Protein AF-A0A7S4LCV4-F1 (afdb_monomer_lite)

Structure (mmCIF, N/CA/C/O backbone):
data_AF-A0A7S4LCV4-F1
#
_entry.id   AF-A0A7S4LCV4-F1
#
loop_
_atom_site.group_PDB
_atom_site.id
_atom_site.type_symbol
_atom_site.label_atom_id
_atom_site.label_alt_id
_atom_site.label_comp_id
_atom_site.label_asym_id
_atom_site.label_entity_id
_atom_site.label_seq_id
_atom_site.pdbx_PDB_ins_code
_atom_site.Cartn_x
_atom_site.Cartn_y
_atom_site.Cartn_z
_atom_site.occupancy
_atom_site.B_iso_or_equiv
_atom_site.auth_seq_id
_atom_site.auth_comp_id
_atom_site.auth_asym_id
_atom_site.auth_atom_id
_atom_site.pdbx_PDB_model_num
ATOM 1 N N . ALA A 1 1 ? 49.613 -35.728 -24.868 1.00 51.47 1 ALA A N 1
ATOM 2 C CA . ALA A 1 1 ? 48.947 -36.344 -23.701 1.00 51.47 1 ALA A CA 1
ATOM 3 C C . ALA A 1 1 ? 47.773 -35.443 -23.310 1.00 51.47 1 ALA A C 1
ATOM 5 O O . ALA A 1 1 ? 47.980 -34.467 -22.617 1.00 51.47 1 ALA A O 1
ATOM 6 N N . ALA A 1 2 ? 46.604 -35.492 -23.952 1.00 49.22 2 ALA A N 1
ATOM 7 C CA . ALA A 1 2 ? 45.651 -36.599 -24.090 1.00 49.22 2 ALA A CA 1
ATOM 8 C C . ALA A 1 2 ? 45.127 -37.090 -22.729 1.00 49.22 2 ALA A C 1
ATOM 10 O O . ALA A 1 2 ? 45.559 -38.126 -22.241 1.00 49.22 2 ALA A O 1
ATOM 11 N N . HIS A 1 3 ? 44.189 -36.339 -22.140 1.00 47.28 3 HIS A N 1
ATOM 12 C CA . HIS A 1 3 ? 43.347 -36.811 -21.043 1.00 47.28 3 HIS A CA 1
ATOM 13 C C . HIS A 1 3 ? 41.863 -36.565 -21.360 1.00 47.28 3 HIS A C 1
ATOM 15 O O . HIS A 1 3 ? 41.308 -35.498 -21.138 1.00 47.28 3 HIS A O 1
ATOM 21 N N . THR A 1 4 ? 41.275 -37.614 -21.940 1.00 52.94 4 THR A N 1
ATOM 22 C CA . THR A 1 4 ? 39.998 -38.242 -21.560 1.00 52.94 4 THR A CA 1
ATOM 23 C C . THR A 1 4 ? 38.773 -37.368 -21.288 1.00 52.94 4 THR A C 1
ATOM 25 O O . THR A 1 4 ? 38.538 -36.904 -20.176 1.00 52.94 4 THR A O 1
ATOM 28 N N . ALA A 1 5 ? 37.899 -37.365 -22.295 1.00 47.78 5 ALA A N 1
ATOM 29 C CA . ALA A 1 5 ? 36.454 -37.281 -22.162 1.00 47.78 5 ALA A CA 1
ATOM 30 C C . ALA A 1 5 ? 35.866 -38.491 -21.394 1.00 47.78 5 ALA A C 1
ATOM 32 O O . ALA A 1 5 ? 36.198 -39.644 -21.673 1.00 47.78 5 ALA A O 1
ATOM 33 N N . ARG A 1 6 ? 34.950 -38.208 -20.463 1.00 48.97 6 ARG A N 1
ATOM 34 C CA . ARG A 1 6 ? 33.901 -39.070 -19.873 1.00 48.97 6 ARG A CA 1
ATOM 35 C C . ARG A 1 6 ? 32.811 -38.097 -19.409 1.00 48.97 6 ARG A C 1
ATOM 37 O O . ARG A 1 6 ? 33.147 -37.074 -18.837 1.00 48.97 6 ARG A O 1
ATOM 44 N N . GLY A 1 7 ? 31.517 -38.290 -19.586 1.00 39.09 7 GLY A N 1
ATOM 45 C CA . GLY A 1 7 ? 30.733 -39.423 -20.043 1.00 39.09 7 GLY A CA 1
ATOM 46 C C . GLY A 1 7 ? 29.308 -39.184 -19.531 1.00 39.09 7 GLY A C 1
ATOM 47 O O . GLY A 1 7 ? 29.125 -38.892 -18.357 1.00 39.09 7 GLY A O 1
ATOM 48 N N . HIS A 1 8 ? 28.344 -39.235 -20.448 1.00 44.59 8 HIS A N 1
ATOM 49 C CA . HIS A 1 8 ? 26.912 -39.498 -20.273 1.00 44.59 8 HIS A CA 1
ATOM 50 C C . HIS A 1 8 ? 26.294 -39.394 -18.864 1.00 44.59 8 HIS A C 1
ATOM 52 O O . HIS A 1 8 ? 26.349 -40.331 -18.073 1.00 44.59 8 HIS A O 1
ATOM 58 N N . GLY A 1 9 ? 25.539 -38.314 -18.642 1.00 41.25 9 GLY A N 1
ATOM 59 C CA . GLY A 1 9 ? 24.424 -38.273 -17.695 1.00 41.25 9 GLY A CA 1
ATOM 60 C C . GLY A 1 9 ? 23.110 -38.206 -18.467 1.00 41.25 9 GLY A C 1
ATOM 61 O O . GLY A 1 9 ? 22.650 -37.123 -18.819 1.00 41.25 9 GLY A O 1
ATOM 62 N N . ALA A 1 10 ? 22.542 -39.369 -18.786 1.00 43.59 10 ALA A N 1
ATOM 63 C CA . ALA A 1 10 ? 21.226 -39.500 -19.393 1.00 43.59 10 ALA A CA 1
ATOM 64 C C . ALA A 1 10 ? 20.158 -38.969 -18.423 1.00 43.59 10 ALA A C 1
ATOM 66 O O . ALA A 1 10 ? 19.819 -39.624 -17.439 1.00 43.59 10 ALA A O 1
ATOM 67 N N . TRP A 1 11 ? 19.631 -37.774 -18.692 1.00 46.50 11 TRP A N 1
ATOM 68 C CA . TRP A 1 11 ? 18.441 -37.277 -18.010 1.00 46.50 11 TRP A CA 1
ATOM 69 C C . TRP A 1 11 ? 17.239 -38.066 -18.513 1.00 46.50 11 TRP A C 1
ATOM 71 O O . TRP A 1 11 ? 16.787 -37.913 -19.648 1.00 46.50 11 TRP A O 1
ATOM 81 N N . GLY A 1 12 ? 16.783 -38.977 -17.656 1.00 45.34 12 GLY A N 1
ATOM 82 C CA . GLY A 1 12 ? 15.648 -39.845 -17.890 1.00 45.34 12 GLY A CA 1
ATOM 83 C C . GLY A 1 12 ? 14.413 -39.045 -18.281 1.00 45.34 12 GLY A C 1
ATOM 84 O O . GLY A 1 12 ? 13.836 -38.317 -17.475 1.00 45.34 12 GLY A O 1
ATOM 85 N N . ALA A 1 13 ? 13.979 -39.256 -19.521 1.00 49.28 13 ALA A N 1
ATOM 86 C CA . ALA A 1 13 ? 12.631 -38.987 -19.986 1.00 49.28 13 ALA A CA 1
ATOM 87 C C . ALA A 1 13 ? 11.657 -39.947 -19.275 1.00 49.28 13 ALA A C 1
ATOM 89 O O . ALA A 1 13 ? 11.164 -40.925 -19.841 1.00 49.28 13 ALA A O 1
ATOM 90 N N . GLY A 1 14 ? 11.418 -39.683 -17.991 1.00 42.44 14 GLY A N 1
ATOM 91 C CA . GLY A 1 14 ? 10.413 -40.338 -17.169 1.00 42.44 14 GLY A CA 1
ATOM 92 C C . GLY A 1 14 ? 9.041 -39.760 -17.478 1.00 42.44 14 GLY A C 1
ATOM 93 O O . GLY A 1 14 ? 8.594 -38.808 -16.844 1.00 42.44 14 GLY A O 1
ATOM 94 N N . ARG A 1 15 ? 8.378 -40.354 -18.473 1.00 53.62 15 ARG A N 1
ATOM 95 C CA . ARG A 1 15 ? 6.938 -40.246 -18.719 1.00 53.62 15 ARG A CA 1
ATOM 96 C C . ARG A 1 15 ? 6.164 -40.560 -17.434 1.00 53.62 15 ARG A C 1
ATOM 98 O O . ARG A 1 15 ? 5.890 -41.718 -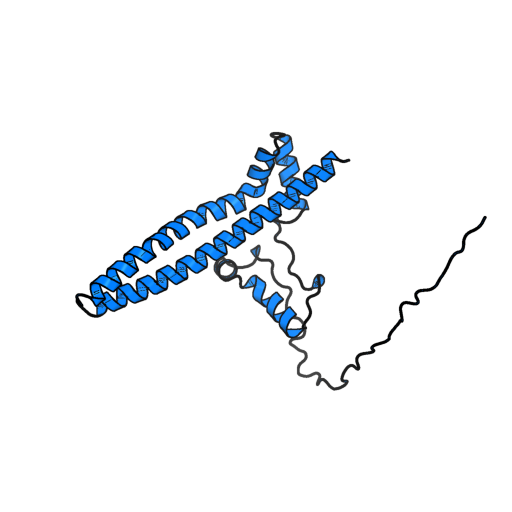17.145 1.00 53.62 15 ARG A O 1
ATOM 105 N N . ALA A 1 16 ? 5.747 -39.528 -16.711 1.00 47.00 16 ALA A N 1
ATOM 106 C CA . ALA A 1 16 ? 4.596 -39.603 -15.823 1.00 47.00 16 ALA A CA 1
ATOM 107 C C . ALA A 1 16 ? 3.391 -39.041 -16.584 1.00 47.00 16 ALA A C 1
ATOM 109 O O . ALA A 1 16 ? 2.985 -37.893 -16.402 1.00 47.00 16 ALA A O 1
ATOM 110 N N . ALA A 1 17 ? 2.848 -39.860 -17.486 1.00 45.00 17 ALA A N 1
ATOM 111 C CA . ALA A 1 17 ? 1.506 -39.667 -18.005 1.00 45.00 17 ALA A CA 1
ATOM 112 C C . ALA A 1 17 ? 0.543 -39.782 -16.816 1.00 45.00 17 ALA A C 1
ATOM 114 O O . ALA A 1 17 ? 0.170 -40.879 -16.403 1.00 45.00 17 ALA A O 1
ATOM 115 N N . ARG A 1 18 ? 0.190 -38.644 -16.208 1.00 46.75 18 ARG A N 1
ATOM 116 C CA . ARG A 1 18 ? -0.953 -38.582 -15.301 1.00 46.75 18 ARG A CA 1
ATOM 117 C C . ARG A 1 18 ? -2.183 -38.909 -16.127 1.00 46.75 18 ARG A C 1
ATOM 119 O O . ARG A 1 18 ? -2.579 -38.130 -16.989 1.00 46.75 18 ARG A O 1
ATOM 126 N N . ALA A 1 19 ? -2.746 -40.075 -15.843 1.00 44.47 19 ALA A N 1
ATOM 127 C CA . ALA A 1 19 ? -4.076 -40.463 -16.255 1.00 44.47 19 ALA A CA 1
ATOM 128 C C . ALA A 1 19 ? -5.048 -39.302 -15.990 1.00 44.47 19 ALA A C 1
ATOM 130 O O . ALA A 1 19 ? -5.273 -38.909 -14.844 1.00 44.47 19 ALA A O 1
ATOM 131 N N . GLN A 1 20 ? -5.588 -38.734 -17.066 1.00 47.91 20 GLN A N 1
ATOM 132 C CA . GLN A 1 20 ? -6.807 -37.942 -17.009 1.00 47.91 20 GLN A CA 1
ATOM 133 C C . GLN A 1 20 ? -7.938 -38.888 -16.590 1.00 47.91 20 GLN A C 1
ATOM 135 O O . GLN A 1 20 ? -8.157 -39.887 -17.280 1.00 47.91 20 GLN A O 1
ATOM 140 N N . PRO A 1 21 ? -8.670 -38.620 -15.495 1.00 46.53 21 PRO A N 1
ATOM 141 C CA . PRO A 1 21 ? -9.922 -39.313 -15.253 1.00 46.53 21 PRO A CA 1
ATOM 142 C C . PRO A 1 21 ? -10.916 -38.893 -16.343 1.00 46.53 21 PRO A C 1
ATOM 144 O O . PRO A 1 21 ? -11.481 -37.799 -16.321 1.00 46.53 21 PRO A O 1
ATOM 147 N N . ALA A 1 22 ? -11.092 -39.769 -17.329 1.00 48.91 22 ALA A N 1
ATOM 148 C CA . ALA A 1 22 ? -12.182 -39.714 -18.286 1.00 48.91 22 ALA A CA 1
ATOM 149 C C . ALA A 1 22 ? -13.490 -40.000 -17.532 1.00 48.91 22 ALA A C 1
ATOM 151 O O . ALA A 1 22 ? -13.807 -41.148 -17.237 1.00 48.91 22 ALA A O 1
ATOM 152 N N . GLY A 1 23 ? -14.212 -38.946 -17.148 1.00 50.50 23 GLY A N 1
ATOM 153 C CA . GLY A 1 23 ? -15.487 -39.096 -16.440 1.00 50.50 23 GLY A CA 1
ATOM 154 C C . GLY A 1 23 ? -16.051 -37.826 -15.805 1.00 50.50 23 GLY A C 1
ATOM 155 O O . GLY A 1 23 ? -16.753 -37.915 -14.805 1.00 50.50 23 GLY A O 1
ATOM 156 N N . GLY A 1 24 ? -15.728 -36.640 -16.332 1.00 46.62 24 GLY A N 1
ATOM 157 C CA . GLY A 1 24 ? -16.308 -35.378 -15.869 1.00 46.62 24 GLY A CA 1
ATOM 158 C C . GLY A 1 24 ? -17.533 -35.005 -16.698 1.00 46.62 24 GLY A C 1
ATOM 159 O O . GLY A 1 24 ? -17.394 -34.631 -17.859 1.00 46.62 24 GLY A O 1
ATOM 160 N N . SER A 1 25 ? -18.722 -35.114 -16.108 1.00 48.38 25 SER A N 1
ATOM 161 C CA . SER A 1 25 ? -20.006 -34.732 -16.701 1.00 48.38 25 SER A CA 1
ATOM 162 C C . SER A 1 25 ? -19.954 -33.339 -17.362 1.00 48.38 25 SER A C 1
ATOM 164 O O . SER A 1 25 ? -19.595 -32.369 -16.690 1.00 48.38 25 SER A O 1
ATOM 166 N N . PRO A 1 26 ? -20.381 -33.179 -18.632 1.00 49.53 26 PRO A N 1
ATOM 167 C CA . PRO A 1 26 ? -20.310 -31.904 -19.363 1.00 49.53 26 PRO A CA 1
ATOM 168 C C . PRO A 1 26 ? -21.255 -30.810 -18.829 1.00 49.53 26 PRO A C 1
ATOM 170 O O . PRO A 1 26 ? -21.247 -29.687 -19.325 1.00 49.53 26 PRO A O 1
ATOM 173 N N . LEU A 1 27 ? -22.048 -31.107 -17.795 1.00 48.81 27 LEU A N 1
ATOM 174 C CA . LEU A 1 27 ? -23.033 -30.195 -17.208 1.00 48.81 27 LEU A CA 1
ATOM 175 C C . LEU A 1 27 ? -22.488 -29.335 -16.049 1.00 48.81 27 LEU A C 1
ATOM 177 O O . LEU A 1 27 ? -23.210 -28.484 -15.541 1.00 48.81 27 LEU A O 1
ATOM 181 N N . LEU A 1 28 ? -21.212 -29.491 -15.666 1.00 49.84 28 LEU A N 1
ATOM 182 C CA . LEU A 1 28 ? -20.511 -28.592 -14.725 1.00 49.84 28 LEU A CA 1
ATOM 183 C C . LEU A 1 28 ? -19.452 -27.700 -15.407 1.00 49.84 28 LEU A C 1
ATOM 185 O O . LEU A 1 28 ? -18.654 -27.045 -14.733 1.00 49.84 28 LEU A O 1
ATOM 189 N N . SER A 1 29 ? -19.472 -27.617 -16.741 1.00 49.97 29 SER A N 1
ATOM 190 C CA . SER A 1 29 ? -18.531 -26.820 -17.541 1.00 49.97 29 SER A CA 1
ATOM 191 C C . SER A 1 29 ? -18.851 -25.325 -17.781 1.00 49.97 29 SER A C 1
ATOM 193 O O . SER A 1 29 ? -18.075 -24.714 -18.513 1.00 49.97 29 SER A O 1
ATOM 195 N N . PRO A 1 30 ? -19.872 -24.644 -17.203 1.00 45.28 30 PRO A N 1
ATOM 196 C CA . PRO A 1 30 ? -20.031 -23.207 -17.456 1.00 45.28 30 PRO A CA 1
ATOM 197 C C . PRO A 1 30 ? -19.157 -22.307 -16.557 1.00 45.28 30 PRO A C 1
ATOM 199 O O . PRO A 1 30 ? -19.182 -21.093 -16.713 1.00 45.28 30 PRO A O 1
ATOM 202 N N . LEU A 1 31 ? -18.341 -22.859 -15.648 1.00 46.38 31 LEU A N 1
ATOM 203 C CA . LEU A 1 31 ? -17.402 -22.087 -14.805 1.00 46.38 31 LEU A CA 1
ATOM 204 C C . LEU A 1 31 ? -15.947 -22.096 -15.325 1.00 46.38 31 LEU A C 1
ATOM 206 O O . LEU A 1 31 ? -15.028 -21.717 -14.598 1.00 46.38 31 LEU A O 1
ATOM 210 N N . ALA A 1 32 ? -15.721 -22.566 -16.557 1.00 47.69 32 ALA A N 1
ATOM 211 C CA . ALA A 1 32 ? -14.388 -22.843 -17.106 1.00 47.69 32 ALA A CA 1
ATOM 212 C C . ALA A 1 32 ? -13.629 -21.617 -17.654 1.00 47.69 32 ALA A C 1
ATOM 214 O O . ALA A 1 32 ? -12.446 -21.729 -17.956 1.00 47.69 32 ALA A O 1
ATOM 215 N N . ALA A 1 33 ? -14.251 -20.441 -17.727 1.00 53.81 33 ALA A N 1
ATOM 216 C CA . ALA A 1 33 ? -13.550 -19.199 -18.033 1.00 53.81 33 ALA A CA 1
ATOM 217 C C . ALA A 1 33 ? -13.674 -18.271 -16.829 1.00 53.81 33 ALA A C 1
ATOM 219 O O . ALA A 1 33 ? -14.608 -17.479 -16.736 1.00 53.81 33 ALA A O 1
ATOM 220 N N . VAL A 1 34 ? -12.749 -18.379 -15.869 1.00 58.22 34 VAL A N 1
ATOM 221 C CA . VAL A 1 34 ? -12.625 -17.309 -14.876 1.00 58.22 34 VAL A CA 1
ATOM 222 C C . VAL A 1 34 ? -12.259 -16.049 -15.676 1.00 58.22 34 VAL A C 1
ATOM 224 O O . VAL A 1 34 ? -11.245 -16.073 -16.381 1.00 58.22 34 VAL A O 1
ATOM 227 N N . PRO A 1 35 ? -13.076 -14.981 -15.640 1.00 64.50 35 PRO A N 1
ATOM 228 C CA . PRO A 1 35 ? -12.858 -13.792 -16.459 1.00 64.50 35 PRO A CA 1
ATOM 229 C C . PRO A 1 35 ? -11.482 -13.203 -16.162 1.00 64.50 35 PRO A C 1
ATOM 231 O O . PRO A 1 35 ? -11.033 -13.268 -15.015 1.00 64.50 35 PRO A O 1
ATOM 234 N N . ALA A 1 36 ? -10.800 -12.693 -17.194 1.00 69.62 36 ALA A N 1
ATOM 235 C CA . ALA A 1 36 ? -9.485 -12.066 -17.072 1.00 69.62 36 ALA A CA 1
ATOM 236 C C . ALA A 1 36 ? -9.463 -11.114 -15.867 1.00 69.62 36 ALA A C 1
ATOM 238 O O . ALA A 1 36 ? -10.402 -10.344 -15.669 1.00 69.62 36 ALA A O 1
ATOM 239 N N . VAL A 1 37 ? -8.431 -11.229 -15.026 1.00 73.00 37 VAL A N 1
ATOM 240 C CA . VAL A 1 37 ? -8.345 -10.438 -13.796 1.00 73.00 37 VAL A CA 1
ATOM 241 C C . VAL A 1 37 ? -8.177 -8.973 -14.205 1.00 73.00 37 VAL A C 1
ATOM 243 O O . VAL A 1 37 ? -7.195 -8.668 -14.888 1.00 73.00 37 VAL A O 1
ATOM 246 N N . PRO A 1 38 ? -9.121 -8.081 -13.852 1.00 76.81 38 PRO A N 1
ATOM 247 C CA . PRO A 1 38 ? -8.999 -6.678 -14.206 1.00 76.81 38 PRO A CA 1
ATOM 248 C C . PRO A 1 38 ? -7.783 -6.085 -13.486 1.00 76.81 38 PRO A C 1
ATOM 250 O O . PRO A 1 38 ? -7.487 -6.478 -12.349 1.00 76.81 38 PRO A O 1
ATOM 253 N N . PRO A 1 39 ? -7.054 -5.162 -14.126 1.00 79.12 39 PRO A N 1
ATOM 254 C CA . PRO A 1 39 ? -5.941 -4.498 -13.479 1.00 79.12 39 PRO A CA 1
ATOM 255 C C . PRO A 1 39 ? -6.445 -3.680 -12.273 1.00 79.12 39 PRO A C 1
ATOM 257 O O . PRO A 1 39 ? -7.600 -3.247 -12.250 1.00 79.12 39 PRO A O 1
ATOM 260 N N . PRO A 1 40 ? -5.590 -3.425 -11.266 1.00 80.94 40 PRO A N 1
ATOM 261 C CA . PRO A 1 40 ? -5.981 -2.690 -10.059 1.00 80.94 40 PRO A CA 1
ATOM 262 C C . PRO A 1 40 ? -6.567 -1.298 -10.337 1.00 80.94 40 PRO A C 1
ATOM 264 O O . PRO A 1 40 ? -7.372 -0.802 -9.557 1.00 80.94 40 PRO A O 1
ATOM 267 N N . GLU A 1 41 ? -6.167 -0.679 -11.450 1.00 81.81 41 GLU A N 1
ATOM 268 C CA . GLU A 1 41 ? -6.622 0.642 -11.903 1.00 81.81 41 GLU A CA 1
ATOM 269 C C . GLU A 1 41 ? -8.081 0.670 -12.388 1.00 81.81 41 GLU A C 1
ATOM 271 O O . GLU A 1 41 ? -8.708 1.725 -12.335 1.00 81.81 41 GLU A O 1
ATOM 276 N N . ASP A 1 42 ? -8.633 -0.479 -12.789 1.00 85.19 42 ASP A N 1
ATOM 277 C CA . ASP A 1 42 ? -10.032 -0.605 -13.219 1.00 85.19 42 ASP A CA 1
ATOM 278 C C . ASP A 1 42 ? -10.972 -0.913 -12.039 1.00 85.19 42 ASP A C 1
ATOM 280 O O . ASP A 1 42 ? -12.196 -0.951 -12.191 1.00 85.19 42 ASP A O 1
ATOM 284 N N . MET A 1 43 ? -10.420 -1.138 -10.843 1.00 81.88 43 MET A N 1
ATOM 285 C CA . MET A 1 43 ? -11.209 -1.334 -9.632 1.00 81.88 43 MET A CA 1
ATOM 286 C C . MET A 1 43 ? -11.556 0.001 -8.974 1.00 81.88 43 MET A C 1
ATOM 288 O O . MET A 1 43 ? -10.745 0.922 -8.899 1.00 81.88 43 MET A O 1
ATOM 292 N N . GLY A 1 44 ? -12.771 0.093 -8.427 1.00 87.69 44 GLY A N 1
ATOM 293 C CA . GLY A 1 44 ? -13.166 1.234 -7.604 1.00 87.69 44 GLY A CA 1
ATOM 294 C C . GLY A 1 44 ? -12.288 1.381 -6.348 1.00 87.69 44 GLY A C 1
ATOM 295 O O . GLY A 1 44 ? -11.614 0.430 -5.940 1.00 87.69 44 GLY A O 1
ATOM 296 N N . PRO A 1 45 ? -12.340 2.537 -5.663 1.00 86.00 45 PRO A N 1
ATOM 297 C CA . PRO A 1 45 ? -11.478 2.833 -4.513 1.00 86.00 45 PRO A CA 1
ATOM 298 C C . PRO A 1 45 ? -11.613 1.804 -3.382 1.00 86.00 45 PRO A C 1
ATOM 300 O O . PRO A 1 45 ? -10.624 1.438 -2.756 1.00 86.00 45 PRO A O 1
ATOM 303 N N . ILE A 1 46 ? -12.820 1.271 -3.170 1.00 87.56 46 ILE A N 1
ATOM 304 C CA . ILE A 1 46 ? -13.086 0.209 -2.187 1.00 87.56 46 ILE A CA 1
ATOM 305 C C . ILE A 1 46 ? -12.373 -1.091 -2.577 1.00 87.56 46 ILE A C 1
ATOM 307 O O . ILE A 1 46 ? -11.816 -1.777 -1.725 1.00 87.56 46 ILE A O 1
ATOM 311 N N . GLY A 1 47 ? -12.366 -1.425 -3.869 1.00 87.62 47 GLY A N 1
ATOM 312 C CA . GLY A 1 47 ? -11.723 -2.637 -4.361 1.00 87.62 47 GLY A CA 1
ATOM 313 C C . GLY A 1 47 ? -10.204 -2.593 -4.209 1.00 87.62 47 GLY A C 1
ATOM 314 O O . GLY A 1 47 ? -9.602 -3.610 -3.860 1.00 87.62 47 GLY A O 1
ATOM 315 N N . HIS A 1 48 ? -9.615 -1.408 -4.399 1.00 85.50 48 HIS A N 1
ATOM 316 C CA . HIS A 1 48 ? -8.199 -1.142 -4.145 1.00 85.50 48 HIS A CA 1
ATOM 317 C C . HIS A 1 48 ? -7.877 -1.181 -2.645 1.00 85.50 48 HIS A C 1
ATOM 319 O O . HIS A 1 48 ? -6.898 -1.802 -2.246 1.00 85.50 48 HIS A O 1
ATOM 325 N N . PHE A 1 49 ? -8.732 -0.580 -1.811 1.00 86.56 49 PHE A N 1
ATOM 326 C CA . PHE A 1 49 ? -8.581 -0.549 -0.353 1.00 86.56 49 PHE A CA 1
ATOM 327 C C . PHE A 1 49 ? -8.626 -1.949 0.277 1.00 86.56 49 PHE A C 1
ATOM 329 O O . PHE A 1 49 ? -7.843 -2.262 1.165 1.00 86.56 49 PHE A O 1
ATOM 336 N N . LEU A 1 50 ? -9.527 -2.810 -0.201 1.00 88.62 50 LEU A N 1
ATOM 337 C CA . LEU A 1 50 ? -9.696 -4.179 0.296 1.00 88.62 50 LEU A CA 1
ATOM 338 C C . LEU A 1 50 ? -8.840 -5.213 -0.450 1.00 88.62 50 LEU A C 1
ATOM 340 O O . LEU A 1 50 ? -9.006 -6.410 -0.226 1.00 88.62 50 LEU A O 1
ATOM 344 N N . PHE A 1 51 ? -7.970 -4.783 -1.371 1.00 89.12 51 PHE A N 1
ATOM 345 C CA . PHE A 1 51 ? -7.145 -5.670 -2.201 1.00 89.12 51 PHE A CA 1
ATOM 346 C C . PHE A 1 51 ? -7.941 -6.765 -2.936 1.00 89.12 51 PHE A C 1
ATOM 348 O O . PHE A 1 51 ? -7.435 -7.847 -3.239 1.00 89.12 51 PHE A O 1
ATOM 355 N N . THR A 1 52 ? -9.203 -6.484 -3.270 1.00 89.75 52 THR A N 1
ATOM 356 C CA . THR A 1 52 ? -10.102 -7.460 -3.915 1.00 89.75 52 THR A CA 1
ATOM 357 C C . THR A 1 52 ? -9.607 -7.896 -5.293 1.00 89.75 52 THR A C 1
ATOM 359 O O . THR A 1 52 ? -9.919 -9.000 -5.733 1.00 89.75 52 THR A O 1
ATOM 362 N N . PHE A 1 53 ? -8.759 -7.092 -5.941 1.00 87.50 53 PHE A N 1
ATOM 363 C CA . PHE A 1 53 ? -8.111 -7.442 -7.206 1.00 87.50 53 PHE A CA 1
ATOM 364 C C . PHE A 1 53 ? -7.170 -8.649 -7.106 1.00 87.50 53 PHE A C 1
ATOM 366 O O . PHE A 1 53 ? -6.973 -9.349 -8.097 1.00 87.50 53 PHE A O 1
ATOM 373 N N . ALA A 1 54 ? -6.604 -8.935 -5.930 1.00 89.81 54 ALA A N 1
ATOM 374 C CA . ALA A 1 54 ? -5.719 -10.084 -5.739 1.00 89.81 54 ALA A CA 1
ATOM 375 C C . ALA A 1 54 ? -6.498 -11.403 -5.585 1.00 89.81 54 ALA A C 1
ATOM 377 O O . ALA A 1 54 ? -5.985 -12.482 -5.894 1.00 89.81 54 ALA A O 1
ATOM 378 N N . PHE A 1 55 ? -7.751 -11.322 -5.130 1.00 91.44 55 PHE A N 1
ATOM 379 C CA . PHE A 1 55 ? -8.565 -12.478 -4.756 1.00 91.44 55 PHE A CA 1
ATOM 380 C C . PHE A 1 55 ? -8.802 -13.475 -5.903 1.00 91.44 55 PHE A C 1
ATOM 382 O O . PHE A 1 55 ? -8.615 -14.673 -5.680 1.00 91.44 55 PHE A O 1
ATOM 389 N N . PRO A 1 56 ? -9.152 -13.046 -7.134 1.00 89.50 56 PRO A N 1
ATOM 390 C CA . PRO A 1 56 ? -9.322 -13.960 -8.262 1.00 89.50 56 PRO A CA 1
ATOM 391 C C . PRO A 1 56 ? -8.063 -14.782 -8.559 1.00 89.50 56 PRO A C 1
ATOM 393 O O . PRO A 1 56 ? -8.157 -15.987 -8.791 1.00 89.50 56 PRO A O 1
ATOM 396 N N . THR A 1 57 ? -6.885 -14.157 -8.507 1.00 90.69 57 THR A N 1
ATOM 397 C CA . THR A 1 57 ? -5.594 -14.818 -8.749 1.00 90.69 57 THR A CA 1
ATOM 398 C C . THR A 1 57 ? -5.281 -15.833 -7.651 1.00 90.69 57 THR A C 1
ATOM 400 O O . THR A 1 57 ? -4.909 -16.969 -7.947 1.00 90.69 57 THR A O 1
ATOM 403 N N . LEU A 1 58 ? -5.503 -15.463 -6.385 1.00 91.56 58 LEU A N 1
ATOM 404 C CA . LEU A 1 58 ? -5.323 -16.361 -5.240 1.00 91.56 58 LEU A CA 1
ATOM 405 C C . LEU A 1 58 ? -6.270 -17.562 -5.308 1.00 91.56 58 LEU A C 1
ATOM 407 O O . LEU A 1 58 ? -5.844 -18.701 -5.123 1.00 91.56 58 LEU A O 1
ATOM 411 N N . TYR A 1 59 ? -7.542 -17.322 -5.627 1.00 90.88 59 TYR A N 1
ATOM 412 C CA . TYR A 1 59 ? -8.544 -18.375 -5.753 1.00 90.88 59 TYR A CA 1
ATOM 413 C C . TYR A 1 59 ? -8.207 -19.353 -6.886 1.00 90.88 59 TYR A C 1
ATOM 415 O O . TYR A 1 59 ? -8.297 -20.570 -6.704 1.00 90.88 59 TYR A O 1
ATOM 423 N N . ARG A 1 60 ? -7.756 -18.841 -8.040 1.00 87.88 60 ARG A N 1
ATOM 424 C CA . ARG A 1 60 ? -7.266 -19.674 -9.149 1.00 87.88 60 ARG A CA 1
ATOM 425 C C . ARG A 1 60 ? -6.065 -20.515 -8.734 1.00 87.88 60 ARG A C 1
ATOM 427 O O . ARG A 1 60 ? -6.098 -21.723 -8.940 1.00 87.88 60 ARG A O 1
ATOM 434 N N . GLY A 1 61 ? -5.054 -19.907 -8.110 1.00 92.44 61 GLY A N 1
ATOM 435 C CA . GLY A 1 61 ? -3.860 -20.617 -7.646 1.00 92.44 61 GLY A CA 1
ATOM 436 C C . GLY A 1 61 ? -4.179 -21.701 -6.612 1.00 92.44 61 GLY A C 1
ATOM 437 O O . GLY A 1 61 ? -3.664 -22.815 -6.696 1.00 92.44 61 GLY A O 1
ATOM 438 N N . TRP A 1 62 ? -5.096 -21.419 -5.680 1.00 94.19 62 TRP A N 1
ATOM 439 C CA . TRP A 1 62 ? -5.580 -22.402 -4.710 1.00 94.19 62 TRP A CA 1
ATOM 440 C C . TRP A 1 62 ? -6.288 -23.580 -5.391 1.00 94.19 62 TRP A C 1
ATOM 442 O O . TRP A 1 62 ? -5.980 -24.737 -5.096 1.00 94.19 62 TRP A O 1
ATOM 452 N N . ARG A 1 63 ? -7.190 -23.298 -6.342 1.00 92.88 63 ARG A N 1
ATOM 453 C CA . ARG A 1 63 ? -7.962 -24.321 -7.063 1.00 92.88 63 ARG A CA 1
ATOM 454 C C . ARG A 1 63 ? -7.092 -25.170 -7.991 1.00 92.88 63 ARG A C 1
ATOM 456 O O . ARG A 1 63 ? -7.251 -26.386 -8.026 1.00 92.88 63 ARG A O 1
ATOM 463 N N . ALA A 1 64 ? -6.185 -24.543 -8.734 1.00 91.56 64 ALA A N 1
ATOM 464 C CA . ALA A 1 64 ? -5.296 -25.214 -9.678 1.00 91.56 64 ALA A CA 1
ATOM 465 C C . ALA A 1 64 ? -4.081 -25.874 -8.998 1.00 91.56 64 ALA A C 1
ATOM 467 O O . ALA A 1 64 ? -3.378 -26.651 -9.641 1.00 91.56 64 ALA A O 1
ATOM 468 N N . ARG A 1 65 ? -3.827 -25.582 -7.708 1.00 93.75 65 ARG A N 1
ATOM 469 C CA . ARG A 1 65 ? -2.630 -25.997 -6.940 1.00 93.75 65 ARG A CA 1
ATOM 470 C C . ARG A 1 65 ? -1.298 -25.573 -7.579 1.00 93.75 65 ARG A C 1
ATOM 472 O O . ARG A 1 65 ? -0.242 -26.056 -7.182 1.00 93.75 65 ARG A O 1
ATOM 479 N N . ALA A 1 66 ? -1.357 -24.676 -8.552 1.00 92.31 66 ALA A N 1
ATOM 480 C CA . ALA A 1 66 ? -0.241 -24.110 -9.283 1.00 92.31 66 ALA A CA 1
ATOM 481 C C . ALA A 1 66 ? -0.682 -22.751 -9.834 1.00 92.31 66 ALA A C 1
ATOM 483 O O . ALA A 1 66 ? -1.869 -22.528 -10.072 1.00 92.31 66 ALA A O 1
ATOM 484 N N . LEU A 1 67 ? 0.276 -21.851 -10.026 1.00 90.38 67 LEU A N 1
ATOM 485 C CA . LEU A 1 67 ? 0.053 -20.563 -10.667 1.00 90.38 67 LEU A CA 1
ATOM 486 C C . LEU A 1 67 ? 1.099 -20.413 -11.767 1.00 90.38 67 LEU A C 1
ATOM 488 O O . LEU A 1 67 ? 2.297 -20.515 -11.492 1.00 90.38 67 LEU A O 1
ATOM 492 N N . HIS A 1 68 ? 0.660 -20.215 -13.005 1.00 91.12 68 HIS A N 1
ATOM 493 C CA . HIS A 1 68 ? 1.558 -19.971 -14.126 1.00 91.12 68 HIS A CA 1
ATOM 494 C C . HIS A 1 68 ? 1.670 -18.469 -14.396 1.00 91.12 68 HIS A C 1
ATOM 496 O O . HIS A 1 68 ? 0.794 -17.688 -14.035 1.00 91.12 68 HIS A O 1
ATOM 502 N N . HIS A 1 69 ? 2.743 -18.038 -15.066 1.00 89.62 69 HIS A N 1
ATOM 503 C CA . HIS A 1 69 ? 2.929 -16.619 -15.391 1.00 89.62 69 HIS A CA 1
ATOM 504 C C . HIS A 1 69 ? 1.780 -16.027 -16.217 1.00 89.62 69 HIS A C 1
ATOM 506 O O . HIS A 1 69 ? 1.453 -14.861 -16.031 1.00 89.62 69 HIS A O 1
ATOM 512 N N . ALA A 1 70 ? 1.146 -16.825 -17.081 1.00 87.25 70 ALA A N 1
ATOM 513 C CA . ALA A 1 70 ? -0.007 -16.398 -17.873 1.00 87.25 70 ALA A CA 1
ATOM 514 C C . ALA A 1 70 ? -1.275 -16.149 -17.032 1.00 87.25 70 ALA A C 1
ATOM 516 O O . ALA A 1 70 ? -2.190 -15.476 -17.500 1.00 87.25 70 ALA A O 1
ATOM 517 N N . ASP A 1 71 ? -1.332 -16.675 -15.803 1.00 86.38 71 ASP A N 1
ATOM 518 C CA . ASP A 1 71 ? -2.467 -16.498 -14.892 1.00 86.38 71 ASP A CA 1
ATOM 519 C C . ASP A 1 71 ? -2.369 -15.209 -14.066 1.00 86.38 71 ASP A C 1
ATOM 521 O O . ASP A 1 71 ? -3.334 -14.833 -13.395 1.00 86.38 71 ASP A O 1
ATOM 525 N N . LEU A 1 72 ? -1.204 -14.552 -14.075 1.00 88.00 72 LEU A N 1
ATOM 526 C CA . LEU A 1 72 ? -0.977 -13.321 -13.330 1.00 88.00 72 LEU A CA 1
ATOM 527 C C . LEU A 1 72 ? -1.691 -12.142 -14.005 1.00 88.00 72 LEU A C 1
ATOM 529 O O . LEU A 1 72 ? -1.715 -12.056 -15.235 1.00 88.00 72 LEU A O 1
ATOM 533 N N . PRO A 1 73 ? -2.247 -11.206 -13.217 1.00 88.25 73 PRO A N 1
ATOM 534 C CA . PRO A 1 73 ? -2.799 -9.984 -13.774 1.00 88.25 73 PRO A CA 1
ATOM 535 C C . PRO A 1 73 ? -1.695 -9.161 -14.456 1.00 88.25 73 PRO A C 1
ATOM 537 O O . PRO A 1 73 ? -0.535 -9.201 -14.025 1.00 88.25 73 PRO A O 1
ATOM 540 N N . PRO A 1 74 ? -2.039 -8.385 -15.497 1.00 88.88 74 PRO A N 1
ATOM 541 C CA . PRO A 1 74 ? -1.096 -7.450 -16.089 1.00 88.88 74 PRO A CA 1
ATOM 542 C C . PRO A 1 74 ? -0.667 -6.397 -15.059 1.00 88.88 74 PRO A C 1
ATOM 544 O O . PRO A 1 74 ? -1.436 -6.020 -14.170 1.00 88.88 74 PRO A O 1
ATOM 547 N N . LEU A 1 75 ? 0.568 -5.903 -15.192 1.00 89.81 75 LEU A N 1
ATOM 548 C CA . LEU A 1 75 ? 1.048 -4.796 -14.366 1.00 89.81 75 LEU A CA 1
ATOM 549 C C . LEU A 1 75 ? 0.208 -3.533 -14.638 1.00 89.81 75 LEU A C 1
ATOM 551 O O . LEU A 1 75 ? -0.146 -3.286 -15.795 1.00 89.81 75 LEU A O 1
ATOM 555 N N . PRO A 1 76 ? -0.058 -2.700 -13.614 1.00 89.94 76 PRO A N 1
ATOM 556 C CA . PRO A 1 76 ? -0.680 -1.394 -13.811 1.00 89.94 76 PRO A CA 1
ATOM 557 C C . PRO A 1 76 ? 0.120 -0.552 -14.804 1.00 89.94 76 PRO A C 1
ATOM 559 O O . PRO A 1 76 ? 1.354 -0.584 -14.787 1.00 89.94 76 PRO A O 1
ATOM 562 N N . ARG A 1 77 ? -0.552 0.257 -15.633 1.00 90.31 77 ARG A N 1
ATOM 563 C CA . ARG A 1 77 ? 0.102 1.021 -16.718 1.00 90.31 77 ARG A CA 1
ATOM 564 C C . ARG A 1 77 ? 1.261 1.879 -16.217 1.00 90.31 77 ARG A C 1
ATOM 566 O O . ARG A 1 77 ? 2.298 1.962 -16.874 1.00 90.31 77 ARG A O 1
ATOM 573 N N . LEU A 1 78 ? 1.086 2.476 -15.039 1.00 90.31 78 LEU A N 1
ATOM 574 C CA . LEU A 1 78 ? 2.061 3.357 -14.390 1.00 90.31 78 LEU A CA 1
ATOM 575 C C . LEU A 1 78 ? 3.320 2.634 -13.888 1.00 90.31 78 LEU A C 1
ATOM 577 O O . LEU A 1 78 ? 4.333 3.288 -13.658 1.00 90.31 78 LEU A O 1
ATOM 581 N N . ASP A 1 79 ? 3.269 1.312 -13.742 1.00 92.00 79 ASP A N 1
ATOM 582 C CA . ASP A 1 79 ? 4.390 0.495 -13.266 1.00 92.00 79 ASP A CA 1
ATOM 583 C C . ASP A 1 79 ? 5.064 -0.267 -14.420 1.00 92.00 79 ASP A C 1
ATOM 585 O O . ASP A 1 79 ? 6.015 -1.023 -14.219 1.00 92.00 79 ASP A O 1
ATOM 589 N N . THR A 1 80 ? 4.579 -0.086 -15.654 1.00 92.44 80 THR A N 1
ATOM 590 C CA . THR A 1 80 ? 5.145 -0.767 -16.818 1.00 92.44 80 THR A CA 1
ATOM 591 C C . THR A 1 80 ? 6.503 -0.171 -17.218 1.00 92.44 80 THR A C 1
ATOM 593 O O . THR A 1 80 ? 6.678 1.053 -17.189 1.00 92.44 80 THR A O 1
ATOM 596 N N . PRO A 1 81 ? 7.467 -0.999 -17.672 1.00 91.75 81 PRO A N 1
ATOM 597 C CA . PRO A 1 81 ? 8.767 -0.512 -18.132 1.00 91.75 81 PRO A CA 1
ATOM 598 C C . PRO A 1 81 ? 8.703 0.586 -19.210 1.00 91.75 81 PRO A C 1
ATOM 600 O O . PRO A 1 81 ? 9.455 1.551 -19.086 1.00 91.75 81 PRO A O 1
ATOM 603 N N . PRO A 1 82 ? 7.806 0.530 -20.223 1.00 93.56 82 PRO A N 1
ATOM 604 C CA . PRO A 1 82 ? 7.693 1.596 -21.220 1.00 93.56 82 PRO A CA 1
ATOM 605 C C . PRO A 1 82 ? 7.295 2.946 -20.617 1.00 93.56 82 PRO A C 1
ATOM 607 O O . PRO A 1 82 ? 7.848 3.979 -20.996 1.00 93.56 82 PRO A O 1
ATOM 610 N N . TYR A 1 83 ? 6.365 2.948 -19.656 1.00 92.88 83 TYR A N 1
ATOM 611 C CA . TYR A 1 83 ? 5.965 4.170 -18.963 1.00 92.88 83 TYR A CA 1
ATOM 612 C C . TYR A 1 83 ? 7.120 4.724 -18.124 1.00 92.88 83 TYR A C 1
ATOM 614 O O . TYR A 1 83 ? 7.466 5.900 -18.249 1.00 92.88 83 TYR A O 1
ATOM 622 N N . LEU A 1 84 ? 7.766 3.871 -17.321 1.00 91.56 84 LEU A N 1
ATOM 623 C CA . LEU A 1 84 ? 8.913 4.267 -16.502 1.00 91.56 84 LEU A CA 1
ATOM 624 C C . LEU A 1 84 ? 10.061 4.813 -17.367 1.00 91.56 84 LEU A C 1
ATOM 626 O O . LEU A 1 84 ? 10.652 5.834 -17.026 1.00 91.56 84 LEU A O 1
ATOM 630 N N . HIS A 1 85 ? 10.319 4.210 -18.528 1.00 92.06 85 HIS A N 1
ATOM 631 C CA . HIS A 1 85 ? 11.302 4.698 -19.493 1.00 92.06 85 HIS A CA 1
ATOM 632 C C . HIS A 1 85 ? 10.955 6.089 -20.050 1.00 92.06 85 HIS A C 1
ATOM 634 O O . HIS A 1 85 ? 11.809 6.977 -20.099 1.00 92.06 85 HIS A O 1
ATOM 640 N N . ALA A 1 86 ? 9.700 6.317 -20.442 1.00 92.69 86 ALA A N 1
ATOM 641 C CA . ALA A 1 86 ? 9.257 7.623 -20.928 1.00 92.69 86 ALA A CA 1
ATOM 642 C C . ALA A 1 86 ? 9.392 8.713 -19.848 1.00 92.69 86 ALA A C 1
ATOM 644 O O . ALA A 1 86 ? 9.794 9.845 -20.124 1.00 92.69 86 ALA A O 1
ATOM 645 N N . VAL A 1 87 ? 9.097 8.369 -18.594 1.00 90.50 87 VAL A N 1
ATOM 646 C CA . VAL A 1 87 ? 9.261 9.278 -17.455 1.00 90.50 87 VAL A CA 1
ATOM 647 C C . VAL A 1 87 ? 10.739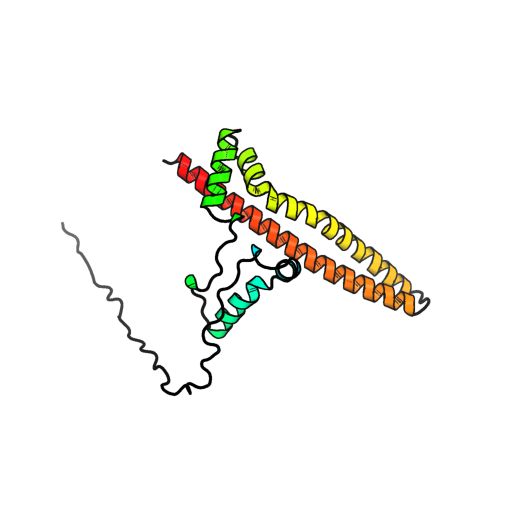 9.547 -17.160 1.00 90.50 87 VAL A C 1
ATOM 649 O O . VAL A 1 87 ? 11.107 10.694 -16.888 1.00 90.50 87 VAL A O 1
ATOM 652 N N . PHE A 1 88 ? 11.586 8.519 -17.257 1.00 91.50 88 PHE A N 1
ATOM 653 C CA . PHE A 1 88 ? 13.035 8.631 -17.115 1.00 91.50 88 PHE A CA 1
ATOM 654 C C . PHE A 1 88 ? 13.623 9.601 -18.140 1.00 91.50 88 PHE A C 1
ATOM 656 O O . PHE A 1 88 ? 14.230 10.595 -17.752 1.00 91.50 88 PHE A O 1
ATOM 663 N N . THR A 1 89 ? 13.395 9.362 -19.434 1.00 92.19 89 THR A N 1
ATOM 664 C CA . THR A 1 89 ? 13.968 10.176 -20.521 1.00 92.19 89 THR A CA 1
ATOM 665 C C . THR A 1 89 ? 13.554 11.639 -20.411 1.00 92.19 89 THR A C 1
ATOM 667 O O . THR A 1 89 ? 14.397 12.533 -20.501 1.00 92.19 89 THR A O 1
ATOM 670 N N . ARG A 1 90 ? 12.275 11.896 -20.112 1.00 92.94 90 ARG A N 1
ATOM 671 C CA . ARG A 1 90 ? 11.764 13.251 -19.879 1.00 92.94 90 ARG A CA 1
ATOM 672 C C . ARG A 1 90 ? 12.429 13.927 -18.678 1.00 92.94 90 ARG A C 1
ATOM 674 O O . ARG A 1 90 ? 12.778 15.101 -18.759 1.00 92.94 90 ARG A O 1
ATOM 681 N N . SER A 1 91 ? 12.573 13.216 -17.563 1.00 91.44 91 SER A N 1
ATOM 682 C CA . SER A 1 91 ? 13.133 13.779 -16.327 1.00 91.44 91 SER A CA 1
ATOM 683 C C . SER A 1 91 ? 14.637 14.022 -16.441 1.00 91.44 91 SER A C 1
ATOM 685 O O . SER A 1 91 ? 15.119 15.069 -16.009 1.00 91.44 91 SER A O 1
ATOM 687 N N . TRP A 1 92 ? 15.351 13.092 -17.077 1.00 91.81 92 TRP A N 1
ATOM 688 C CA . TRP A 1 92 ? 16.789 13.163 -17.316 1.00 91.81 92 TRP A CA 1
ATOM 689 C C . TRP A 1 92 ? 17.157 14.321 -18.248 1.00 91.81 92 TRP A C 1
ATOM 691 O O . TRP A 1 92 ? 18.097 15.059 -17.965 1.00 91.81 92 TRP A O 1
ATOM 701 N N . ALA A 1 93 ? 16.365 14.548 -19.304 1.00 91.81 93 ALA A N 1
ATOM 702 C CA . ALA A 1 93 ? 16.547 15.677 -20.217 1.00 91.81 93 ALA A CA 1
ATOM 703 C C . ALA A 1 93 ? 16.402 17.044 -19.523 1.00 91.81 93 ALA A C 1
ATOM 705 O O . ALA A 1 93 ? 17.032 18.015 -19.929 1.00 91.81 93 ALA A O 1
ATOM 706 N N . GLN A 1 94 ? 15.580 17.131 -18.471 1.00 91.81 94 GLN A N 1
ATOM 707 C CA . GLN A 1 94 ? 15.417 18.361 -17.690 1.00 91.81 94 GLN A CA 1
ATOM 708 C C . GLN A 1 94 ? 16.554 18.578 -16.689 1.00 91.81 94 GLN A C 1
ATOM 710 O O . GLN A 1 94 ? 16.928 19.715 -16.413 1.00 91.81 94 GLN A O 1
ATOM 715 N N . SER A 1 95 ? 17.043 17.507 -16.063 1.00 90.06 95 SER A N 1
ATOM 716 C CA . SER A 1 95 ? 18.153 17.568 -15.116 1.00 90.06 95 SER A CA 1
ATOM 717 C C . SER A 1 95 ? 18.804 16.187 -15.001 1.00 90.06 95 SER A C 1
ATOM 719 O O . SER A 1 95 ? 18.152 15.263 -14.503 1.00 90.06 95 SER A O 1
ATOM 721 N N . PRO A 1 96 ? 20.077 16.031 -15.405 1.00 87.44 96 PRO A N 1
ATOM 722 C CA . PRO A 1 96 ? 20.791 14.759 -15.349 1.00 87.44 96 PRO A CA 1
ATOM 723 C C . PRO A 1 96 ? 21.273 14.474 -13.921 1.00 87.44 96 PRO A C 1
ATOM 725 O O . PRO A 1 96 ? 22.462 14.457 -13.614 1.00 87.44 96 PRO A O 1
ATOM 728 N N . SER A 1 97 ? 20.320 14.293 -13.012 1.00 93.12 97 SER A N 1
ATOM 729 C CA . SER A 1 97 ? 20.551 13.870 -11.636 1.00 93.12 97 SER A CA 1
ATOM 730 C C . SER A 1 97 ? 19.742 12.613 -11.370 1.00 93.12 97 SER A C 1
ATOM 732 O O . SER A 1 97 ? 18.523 12.583 -11.573 1.00 93.12 97 SER A O 1
ATOM 734 N N . VAL A 1 98 ? 20.427 11.570 -10.894 1.00 90.88 98 VAL A N 1
ATOM 735 C CA . VAL A 1 98 ? 19.815 10.281 -10.541 1.00 90.88 98 VAL A CA 1
ATOM 736 C C . VAL A 1 98 ? 18.718 10.497 -9.505 1.00 90.88 98 VAL A C 1
ATOM 738 O O . VAL A 1 98 ? 17.582 10.075 -9.702 1.00 90.88 98 VAL A O 1
ATOM 741 N N . LEU A 1 99 ? 19.032 11.232 -8.434 1.00 91.94 99 LEU A N 1
ATOM 742 C CA . LEU A 1 99 ? 18.092 11.494 -7.351 1.00 91.94 99 LEU A CA 1
ATOM 743 C C . LEU A 1 99 ? 16.878 12.289 -7.843 1.00 91.94 99 LEU A C 1
ATOM 745 O O . LEU A 1 99 ? 15.744 11.906 -7.567 1.00 91.94 99 LEU A O 1
ATOM 749 N N . ALA A 1 100 ? 17.100 13.360 -8.613 1.00 91.00 100 ALA A N 1
ATOM 750 C CA . ALA A 1 100 ? 16.004 14.169 -9.146 1.00 91.00 100 ALA A CA 1
ATOM 751 C C . ALA A 1 100 ? 15.091 13.347 -10.067 1.00 91.00 100 ALA A C 1
ATOM 753 O O . ALA A 1 100 ? 13.870 13.493 -10.022 1.00 91.00 100 ALA A O 1
ATOM 754 N N . THR A 1 101 ? 15.674 12.455 -10.866 1.00 91.00 101 THR A N 1
ATOM 755 C CA . THR A 1 101 ? 14.942 11.589 -11.792 1.00 91.00 101 THR A CA 1
ATOM 756 C C . THR A 1 101 ? 14.129 10.526 -11.063 1.00 91.00 101 THR A C 1
ATOM 758 O O . THR A 1 101 ? 12.973 10.310 -11.413 1.00 91.00 101 THR A O 1
ATOM 761 N N . LEU A 1 102 ? 14.675 9.911 -10.010 1.00 91.06 102 LEU A N 1
ATOM 762 C CA . LEU A 1 102 ? 13.933 8.956 -9.182 1.00 91.06 102 LEU A CA 1
ATOM 763 C C . LEU A 1 102 ? 12.783 9.625 -8.435 1.00 91.06 102 LEU A C 1
ATOM 765 O O . LEU A 1 102 ? 11.663 9.116 -8.449 1.00 91.06 102 LEU A O 1
ATOM 769 N N . VAL A 1 103 ? 13.037 10.787 -7.825 1.00 90.88 103 VAL A N 1
ATOM 770 C CA . VAL A 1 103 ? 12.006 11.537 -7.099 1.00 90.88 103 VAL A CA 1
ATOM 771 C C . VAL A 1 103 ? 10.893 11.963 -8.051 1.00 90.88 103 VAL A C 1
ATOM 773 O O . VAL A 1 103 ? 9.731 11.703 -7.764 1.00 90.88 103 VAL A O 1
ATOM 776 N N . ARG A 1 104 ? 11.219 12.549 -9.211 1.00 89.44 104 ARG A N 1
ATOM 777 C CA . ARG A 1 104 ? 10.217 12.940 -10.220 1.00 89.44 104 ARG A CA 1
ATOM 778 C C . ARG A 1 104 ? 9.546 11.744 -10.884 1.00 89.44 104 ARG A C 1
ATOM 780 O O . ARG A 1 104 ? 8.396 11.857 -11.284 1.00 89.44 104 ARG A O 1
ATOM 787 N N . GLY A 1 105 ? 10.231 10.614 -11.016 1.00 87.12 105 GLY A N 1
ATOM 788 C CA . GLY A 1 105 ? 9.677 9.428 -11.660 1.00 87.12 105 GLY A CA 1
ATOM 789 C C . GLY A 1 105 ? 8.690 8.672 -10.781 1.00 87.12 105 GLY A C 1
ATOM 790 O O . GLY A 1 105 ? 7.644 8.227 -11.250 1.00 87.12 105 GLY A O 1
ATOM 791 N N . CYS A 1 106 ? 8.988 8.603 -9.486 1.00 90.62 106 CYS A N 1
ATOM 792 C CA . CYS A 1 106 ? 8.215 7.857 -8.501 1.00 90.62 106 CYS A CA 1
ATOM 793 C C . CYS A 1 106 ? 7.426 8.765 -7.545 1.00 90.62 106 CYS A C 1
ATOM 795 O O . CYS A 1 106 ? 6.986 8.302 -6.495 1.00 90.62 106 CYS A O 1
ATOM 797 N N . TRP A 1 107 ? 7.218 10.044 -7.881 1.00 90.81 107 TRP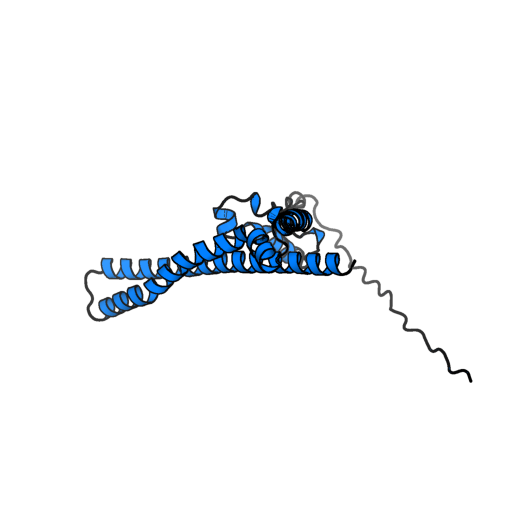 A N 1
ATOM 798 C CA . TRP A 1 107 ? 6.606 11.004 -6.953 1.00 90.81 107 TRP A CA 1
ATOM 799 C C . TRP A 1 107 ? 5.190 10.609 -6.529 1.00 90.81 107 TRP A C 1
ATOM 801 O O . TRP A 1 107 ? 4.817 10.845 -5.389 1.00 90.81 107 TRP A O 1
ATOM 811 N N . ARG A 1 108 ? 4.398 10.004 -7.426 1.00 89.69 108 ARG A N 1
ATOM 812 C CA . ARG A 1 108 ? 2.991 9.650 -7.161 1.00 89.69 108 ARG A CA 1
ATOM 813 C C . ARG A 1 108 ? 2.851 8.613 -6.040 1.00 89.69 108 ARG A C 1
ATOM 815 O O . ARG A 1 108 ? 2.186 8.935 -5.058 1.00 89.69 108 ARG A O 1
ATOM 822 N N . PRO A 1 109 ? 3.475 7.419 -6.127 1.00 88.38 109 PRO A N 1
ATOM 823 C CA . PRO A 1 109 ? 3.386 6.441 -5.043 1.00 88.38 109 PRO A CA 1
ATOM 824 C C . PRO A 1 109 ? 4.083 6.929 -3.762 1.00 88.38 109 PRO A C 1
ATOM 826 O O . PRO A 1 109 ? 3.615 6.647 -2.664 1.00 88.38 109 PRO A O 1
ATOM 829 N N . VAL A 1 110 ? 5.142 7.747 -3.872 1.00 90.06 110 VAL A N 1
ATOM 830 C CA . VAL A 1 110 ? 5.777 8.381 -2.700 1.00 90.06 110 VAL A CA 1
ATOM 831 C C . VAL A 1 110 ? 4.837 9.379 -2.016 1.00 90.06 110 VAL A C 1
ATOM 833 O O . VAL A 1 110 ? 4.713 9.377 -0.797 1.00 90.06 110 VAL A O 1
ATOM 836 N N . ALA A 1 111 ? 4.141 10.223 -2.774 1.00 91.00 111 ALA A N 1
ATOM 837 C CA . ALA A 1 111 ? 3.180 11.167 -2.216 1.00 91.00 111 ALA A CA 1
ATOM 838 C C . ALA A 1 111 ? 2.000 10.432 -1.564 1.00 91.00 111 ALA A C 1
ATOM 840 O O . ALA A 1 111 ? 1.572 10.821 -0.480 1.00 91.00 111 ALA A O 1
ATOM 841 N N . GLY A 1 112 ? 1.520 9.349 -2.186 1.00 87.88 112 GLY A N 1
ATOM 842 C CA . GLY A 1 112 ? 0.487 8.483 -1.618 1.00 87.88 112 GLY A CA 1
ATOM 843 C C . GLY A 1 112 ? 0.899 7.882 -0.273 1.00 87.88 112 GLY A C 1
ATOM 844 O O . GLY A 1 112 ? 0.149 7.982 0.697 1.00 87.88 112 GLY A O 1
ATOM 845 N N . SER A 1 113 ? 2.115 7.335 -0.173 1.00 89.62 113 SER A N 1
ATOM 846 C CA . SER A 1 113 ? 2.611 6.770 1.087 1.00 89.62 113 SER A CA 1
ATOM 847 C C . SER A 1 113 ? 2.814 7.841 2.166 1.00 89.62 113 SER A C 1
ATOM 849 O O . SER A 1 113 ? 2.389 7.658 3.304 1.00 89.62 113 SER A O 1
ATOM 851 N N . VAL A 1 114 ? 3.371 9.008 1.833 1.00 91.06 114 VAL A N 1
ATOM 852 C CA . VAL A 1 114 ? 3.517 10.109 2.802 1.00 91.06 114 VAL A CA 1
ATOM 853 C C . VAL A 1 114 ? 2.153 10.591 3.307 1.00 91.06 114 VAL A C 1
ATOM 855 O O . VAL A 1 114 ? 1.982 10.807 4.507 1.00 91.06 114 VAL A O 1
ATOM 858 N N . LEU A 1 115 ? 1.164 10.708 2.418 1.00 93.06 115 LEU A N 1
ATOM 859 C CA . LEU A 1 115 ? -0.182 11.150 2.776 1.00 93.06 115 LEU A CA 1
ATOM 860 C C . LEU A 1 115 ? -0.905 10.150 3.692 1.00 93.06 115 LEU A C 1
ATOM 862 O O . LEU A 1 115 ? -1.661 10.573 4.562 1.00 93.06 115 LEU A O 1
ATOM 866 N N . LEU A 1 116 ? -0.640 8.848 3.549 1.00 92.31 116 LEU A N 1
ATOM 867 C CA . LEU A 1 116 ? -1.188 7.798 4.419 1.00 92.31 116 LEU A CA 1
ATOM 868 C C . LEU A 1 116 ? -0.470 7.687 5.769 1.00 92.31 116 LEU A C 1
ATOM 870 O O . LEU A 1 116 ? -1.081 7.279 6.759 1.00 92.31 116 LEU A O 1
ATOM 874 N N . LEU A 1 117 ? 0.800 8.082 5.855 1.00 92.44 117 LEU A N 1
ATOM 875 C CA . LEU A 1 117 ? 1.569 8.006 7.099 1.00 92.44 117 LEU A CA 1
ATOM 876 C C . LEU A 1 117 ? 0.985 8.906 8.200 1.00 92.44 117 LEU A C 1
ATOM 878 O O . LEU A 1 117 ? 0.948 8.511 9.367 1.00 92.44 117 LEU A O 1
ATOM 882 N N . ILE A 1 118 ? 0.493 10.093 7.834 1.00 93.50 118 ILE A N 1
ATOM 883 C CA . ILE A 1 118 ? -0.091 11.064 8.772 1.00 93.50 118 ILE A CA 1
ATOM 884 C C . ILE A 1 118 ? -1.307 10.477 9.515 1.00 93.50 118 ILE A C 1
ATOM 886 O O . ILE A 1 118 ? -1.242 10.372 10.743 1.00 93.50 118 ILE A O 1
ATOM 890 N N . PRO A 1 119 ? -2.398 10.053 8.840 1.00 94.50 119 PRO A N 1
ATOM 891 C CA . PRO A 1 119 ? -3.548 9.474 9.526 1.00 94.50 119 PRO A CA 1
ATOM 892 C C . PRO A 1 119 ? -3.190 8.174 10.251 1.00 94.50 119 PRO A C 1
ATOM 894 O O . PRO A 1 119 ? -3.673 7.965 11.359 1.00 94.50 119 PRO A O 1
ATOM 897 N N . THR A 1 120 ? -2.295 7.343 9.703 1.00 94.81 120 THR A N 1
ATOM 898 C CA . THR A 1 120 ? -1.829 6.120 10.385 1.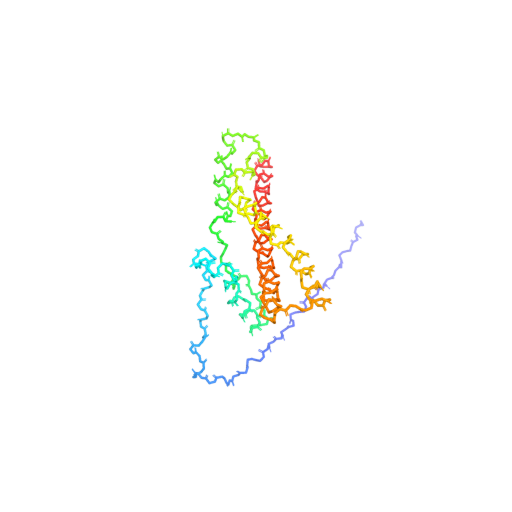00 94.81 120 THR A CA 1
ATOM 899 C C . THR A 1 120 ? -1.193 6.447 11.736 1.00 94.81 120 THR A C 1
ATOM 901 O O . THR A 1 120 ? -1.514 5.825 12.748 1.00 94.81 120 THR A O 1
ATOM 904 N N . THR A 1 121 ? -0.343 7.476 11.777 1.00 94.69 121 THR A N 1
ATOM 905 C CA . THR A 1 121 ? 0.331 7.921 13.005 1.00 94.69 121 THR A CA 1
ATOM 906 C C . THR A 1 121 ? -0.670 8.481 14.016 1.00 94.69 121 THR A C 1
ATOM 908 O O . THR A 1 121 ? -0.637 8.101 15.186 1.00 94.69 121 THR A O 1
ATOM 911 N N . LEU A 1 122 ? -1.601 9.331 13.567 1.00 95.62 122 LEU A N 1
ATOM 912 C CA . LEU A 1 122 ? -2.645 9.905 14.424 1.00 95.62 122 LEU A CA 1
ATOM 913 C C . LEU A 1 122 ? -3.539 8.824 15.043 1.00 95.62 122 LEU A C 1
ATOM 915 O O . LEU A 1 122 ? -3.817 8.860 16.242 1.00 95.62 122 LEU A O 1
ATOM 919 N N . VAL A 1 123 ? -3.955 7.835 14.248 1.00 95.44 123 VAL A N 1
ATOM 920 C CA . VAL A 1 123 ? -4.748 6.705 14.746 1.00 95.44 123 VAL A CA 1
ATOM 921 C C . VAL A 1 123 ? -3.923 5.863 15.721 1.00 95.44 123 VAL A C 1
ATOM 923 O O . VAL A 1 123 ? -4.433 5.513 16.783 1.00 95.44 123 VAL A O 1
ATOM 926 N N . GLY A 1 124 ? -2.643 5.607 15.438 1.00 93.75 124 GLY A N 1
ATOM 927 C CA . GLY A 1 124 ? -1.757 4.888 16.360 1.00 93.75 124 GLY A CA 1
ATOM 928 C C . GLY A 1 124 ? -1.625 5.574 17.726 1.00 93.75 124 GLY A C 1
ATOM 929 O O . GLY A 1 124 ? -1.612 4.911 18.760 1.00 93.75 124 GLY A O 1
ATOM 930 N N . TRP A 1 125 ? -1.620 6.910 17.764 1.00 95.88 125 TRP A N 1
ATOM 931 C CA . TRP A 1 125 ? -1.575 7.674 19.019 1.00 95.88 125 TRP A CA 1
ATOM 932 C C . TRP A 1 125 ? -2.888 7.623 19.808 1.00 95.88 125 TRP A C 1
ATOM 934 O O . TRP A 1 125 ? -2.882 7.797 21.028 1.00 95.88 125 TRP A O 1
ATOM 944 N N . SER A 1 126 ? -4.015 7.349 19.149 1.00 95.25 126 SER A N 1
ATOM 945 C CA . SER A 1 126 ? -5.308 7.210 19.827 1.00 95.25 126 SER A CA 1
ATOM 946 C C . SER A 1 126 ? -5.401 5.938 20.681 1.00 95.25 126 SER A C 1
ATOM 948 O O . SER A 1 126 ? -6.113 5.936 21.685 1.00 95.25 126 SER A O 1
ATOM 950 N N . HIS A 1 127 ? -4.652 4.878 20.344 1.00 94.19 127 HIS A N 1
ATOM 951 C CA . HIS A 1 127 ? -4.689 3.592 21.053 1.00 94.19 127 HIS A CA 1
ATOM 952 C C . HIS A 1 127 ? -4.351 3.704 22.547 1.00 94.19 127 HIS A C 1
ATOM 954 O O . HIS A 1 127 ? -5.192 3.306 23.356 1.00 94.19 127 HIS A O 1
ATOM 960 N N . PRO A 1 128 ? -3.192 4.260 22.964 1.00 96.62 128 PRO A N 1
ATOM 961 C CA . PRO A 1 128 ? -2.878 4.396 24.385 1.00 96.62 128 PRO A CA 1
ATOM 962 C C . PRO A 1 128 ? -3.863 5.317 25.113 1.00 96.62 128 PRO A C 1
ATOM 964 O O . PRO A 1 128 ? -4.186 5.068 26.271 1.00 96.62 128 PRO A O 1
ATOM 967 N N . VAL A 1 129 ? -4.387 6.350 24.442 1.00 96.69 129 VAL A N 1
ATOM 968 C CA . VAL A 1 129 ? -5.364 7.277 25.033 1.00 96.69 129 VAL A CA 1
ATOM 969 C C . VAL A 1 129 ? -6.685 6.566 25.329 1.00 96.69 129 VAL A C 1
ATOM 971 O O . VAL A 1 129 ? -7.208 6.679 26.438 1.00 96.69 129 VAL A O 1
ATOM 974 N N . LEU A 1 130 ? -7.213 5.814 24.361 1.00 95.88 130 LEU A N 1
ATOM 975 C CA . LEU A 1 130 ? -8.454 5.054 24.508 1.00 95.88 130 LEU A CA 1
ATOM 976 C C . LEU A 1 130 ? -8.300 3.922 25.525 1.00 95.88 130 LEU A C 1
ATOM 978 O O . LEU A 1 130 ? -9.169 3.749 26.378 1.00 95.88 130 LEU A O 1
ATOM 982 N N . LEU A 1 131 ? -7.172 3.210 25.499 1.00 96.75 131 LEU A N 1
ATOM 983 C CA . LEU A 1 131 ? -6.873 2.160 26.470 1.00 96.75 131 LEU A CA 1
ATOM 984 C C . LEU A 1 131 ? -6.785 2.720 27.895 1.00 96.75 131 LEU A C 1
ATOM 986 O O . LEU A 1 131 ? -7.372 2.160 28.816 1.00 96.75 131 LEU A O 1
ATOM 990 N N . HIS A 1 132 ? -6.110 3.857 28.083 1.00 97.44 132 HIS A N 1
ATOM 991 C CA . HIS A 1 132 ? -6.015 4.521 29.384 1.00 97.44 132 HIS A CA 1
ATOM 992 C C . HIS A 1 132 ? -7.384 4.959 29.915 1.00 97.44 132 HIS A C 1
ATOM 994 O O . HIS A 1 132 ? -7.681 4.787 31.097 1.00 97.44 132 HIS A O 1
ATOM 1000 N N . ARG A 1 133 ? -8.247 5.496 29.045 1.00 96.69 133 ARG A N 1
ATOM 1001 C CA . ARG A 1 133 ? -9.631 5.850 29.400 1.00 96.69 133 ARG A CA 1
ATOM 1002 C C . ARG A 1 133 ? -10.446 4.618 29.793 1.00 96.69 133 ARG A C 1
ATOM 1004 O O . ARG A 1 133 ? -11.150 4.670 30.796 1.00 96.69 133 ARG A O 1
ATOM 1011 N N . LEU A 1 134 ? -10.299 3.514 29.061 1.00 95.38 134 LEU A N 1
ATOM 1012 C CA . LEU A 1 134 ? -10.970 2.247 29.356 1.00 95.38 134 LEU A CA 1
ATOM 1013 C C . LEU A 1 134 ? -10.511 1.658 30.701 1.00 95.38 134 LEU A C 1
ATOM 1015 O O . LEU A 1 134 ? -11.336 1.204 31.489 1.00 95.38 134 LEU A O 1
ATOM 1019 N N . LEU A 1 135 ? -9.209 1.716 30.999 1.00 96.44 135 LEU A N 1
ATOM 1020 C CA . LEU A 1 135 ? -8.656 1.277 32.284 1.00 96.44 135 LEU A CA 1
ATOM 1021 C C . LEU A 1 135 ? -9.164 2.130 33.449 1.00 96.44 135 LEU A C 1
ATOM 1023 O O . LEU A 1 135 ? -9.517 1.589 34.493 1.00 96.44 135 LEU A O 1
ATOM 1027 N N . ARG A 1 136 ? -9.246 3.455 33.273 1.00 96.56 136 ARG A N 1
ATOM 1028 C CA . ARG A 1 136 ? -9.839 4.344 34.283 1.00 96.56 136 ARG A CA 1
ATOM 1029 C C . ARG A 1 136 ? -11.311 4.029 34.525 1.00 96.56 136 ARG A C 1
ATOM 1031 O O . ARG A 1 136 ? -11.712 3.935 35.679 1.00 96.56 136 ARG A O 1
ATOM 1038 N N . PHE A 1 137 ? -12.080 3.798 33.461 1.00 95.75 137 PHE A N 1
ATOM 1039 C CA . PHE A 1 137 ? -13.470 3.355 33.573 1.00 95.75 137 PHE A CA 1
ATOM 1040 C C . PHE A 1 137 ? -13.588 2.018 34.324 1.00 95.75 137 PHE A C 1
ATOM 1042 O O . PHE A 1 137 ? -14.483 1.851 35.140 1.00 95.75 137 PHE A O 1
ATOM 1049 N N . ALA A 1 138 ? -12.660 1.078 34.122 1.00 95.25 138 ALA A N 1
ATOM 1050 C CA . ALA A 1 138 ? -12.660 -0.191 34.854 1.00 95.25 138 ALA A CA 1
ATOM 1051 C C . ALA A 1 138 ? -12.369 -0.034 36.362 1.00 95.25 138 ALA A C 1
ATOM 1053 O O . ALA A 1 138 ? -12.830 -0.847 37.159 1.00 95.25 138 ALA A O 1
ATOM 1054 N N . GLN A 1 139 ? -11.606 0.990 36.759 1.00 96.69 139 GLN A N 1
ATOM 1055 C CA . GLN A 1 139 ? -11.297 1.280 38.167 1.00 96.69 139 GLN A CA 1
ATOM 1056 C C . GLN A 1 139 ? -12.419 2.045 38.874 1.00 96.69 139 GLN A C 1
ATOM 1058 O O . GLN A 1 139 ? -12.668 1.820 40.056 1.00 96.69 139 GLN A O 1
ATOM 1063 N N . ALA A 1 140 ? -13.078 2.952 38.157 1.00 94.75 140 ALA A N 1
ATOM 1064 C CA . ALA A 1 140 ? -14.181 3.762 38.650 1.00 94.75 140 ALA A CA 1
ATOM 1065 C C . ALA A 1 140 ? -15.301 3.750 37.596 1.00 94.75 140 ALA A C 1
ATOM 1067 O O . ALA A 1 140 ? -15.333 4.632 36.734 1.00 94.75 140 ALA A O 1
ATOM 1068 N N . PRO A 1 141 ? -16.173 2.725 37.612 1.00 88.12 141 PRO A N 1
ATOM 1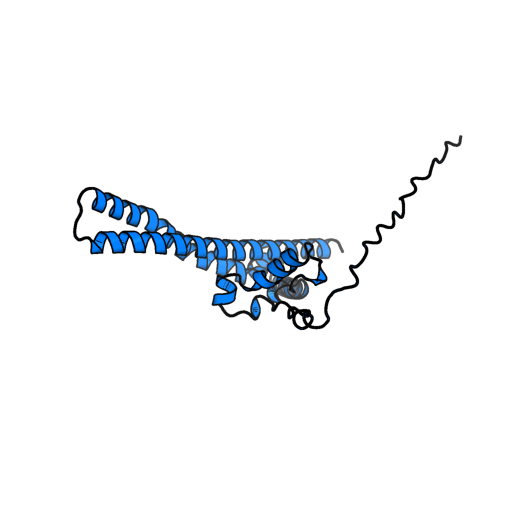069 C CA . PRO A 1 141 ? -17.206 2.581 36.599 1.00 88.12 141 PRO A CA 1
ATOM 1070 C C . PRO A 1 141 ? -18.221 3.716 36.703 1.00 88.12 141 PRO A C 1
ATOM 1072 O O . PRO A 1 141 ? -18.847 3.929 37.741 1.00 88.12 141 PRO A O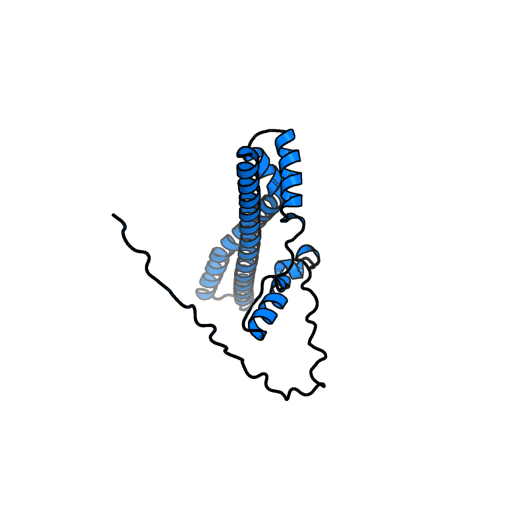 1
ATOM 1075 N N . GLU A 1 142 ? -18.363 4.436 35.597 1.00 89.62 142 GLU A N 1
ATOM 1076 C CA . GLU A 1 142 ? -19.414 5.426 35.376 1.00 89.62 142 GLU A CA 1
ATOM 1077 C C . GLU A 1 142 ? -20.604 4.755 34.657 1.00 89.62 142 GLU A C 1
ATOM 1079 O O . GLU A 1 142 ? -20.891 3.570 34.840 1.00 89.62 142 GLU A O 1
ATOM 1084 N N . GLU A 1 143 ? -21.309 5.496 33.804 1.00 93.81 143 GLU A N 1
ATOM 1085 C CA . GLU A 1 143 ? -22.430 4.984 33.024 1.00 93.81 143 GLU A CA 1
ATOM 1086 C C . GLU A 1 143 ? -21.983 3.922 32.001 1.00 93.81 143 GLU A C 1
ATOM 1088 O O . GLU A 1 143 ? -21.001 4.087 31.274 1.00 93.81 143 GLU A O 1
ATOM 1093 N N . ALA A 1 144 ? -22.739 2.823 31.894 1.00 93.50 144 ALA A N 1
ATOM 1094 C CA . ALA A 1 144 ? -22.365 1.671 31.066 1.00 93.50 144 ALA A CA 1
ATOM 1095 C C . ALA A 1 144 ? -22.169 2.014 29.576 1.00 93.50 144 ALA A C 1
ATOM 1097 O O . ALA A 1 144 ? -21.294 1.449 28.917 1.00 93.50 144 ALA A O 1
ATOM 1098 N N . TRP A 1 145 ? -22.940 2.968 29.038 1.00 95.94 145 TRP A N 1
ATOM 1099 C CA . TRP A 1 145 ? -22.802 3.405 27.644 1.00 95.94 145 TRP A CA 1
ATOM 1100 C C . TRP A 1 145 ? -21.428 4.027 27.364 1.00 95.94 145 TRP A C 1
ATOM 1102 O O . TRP A 1 145 ? -20.888 3.845 26.271 1.00 95.94 145 TRP A O 1
ATOM 1112 N N . TYR A 1 146 ? -20.817 4.695 28.347 1.00 95.38 146 TYR A N 1
ATOM 1113 C CA . TYR A 1 146 ? -19.483 5.267 28.198 1.00 95.38 146 TYR A CA 1
ATOM 1114 C C . TYR A 1 146 ? -18.433 4.161 28.031 1.00 95.38 146 TYR A C 1
ATOM 1116 O O . TYR A 1 146 ? -17.622 4.203 27.106 1.00 95.38 146 TYR A O 1
ATOM 1124 N N . GLY A 1 147 ? -18.524 3.097 28.834 1.00 95.00 147 GLY A N 1
ATOM 1125 C CA . GLY A 1 147 ? -17.684 1.908 28.678 1.00 95.00 147 GLY A CA 1
ATOM 1126 C C . GLY A 1 147 ? -17.815 1.262 27.294 1.00 95.00 147 GLY A C 1
ATOM 1127 O O . GLY A 1 147 ? -16.806 0.964 26.650 1.00 95.00 147 GLY A O 1
ATOM 1128 N N . TYR A 1 148 ? -19.047 1.104 26.792 1.00 96.38 148 TYR A N 1
ATOM 1129 C CA . TYR A 1 148 ? -19.284 0.551 25.453 1.00 96.38 148 TYR A CA 1
ATOM 1130 C C . TYR A 1 148 ? -18.715 1.437 24.340 1.00 96.38 148 TYR A C 1
ATOM 1132 O O . TYR A 1 148 ? -18.085 0.922 23.416 1.00 96.38 148 TYR A O 1
ATOM 1140 N N . THR A 1 149 ? -18.885 2.759 24.425 1.00 96.81 149 THR A N 1
ATOM 1141 C CA . THR A 1 149 ? -18.344 3.682 23.412 1.00 96.81 149 THR A CA 1
ATOM 1142 C C . THR A 1 149 ? -16.816 3.675 23.385 1.00 96.81 149 THR A C 1
ATOM 1144 O O . THR A 1 149 ? -16.236 3.663 22.300 1.00 96.81 149 THR A O 1
ATOM 1147 N N . LEU A 1 150 ? -16.151 3.590 24.543 1.00 96.25 150 LEU A N 1
ATOM 1148 C CA . LEU A 1 150 ? -14.695 3.434 24.618 1.00 96.25 150 LEU A CA 1
ATOM 1149 C C . LEU A 1 150 ? -14.220 2.112 24.004 1.00 96.25 150 LEU A C 1
ATOM 1151 O O . LEU A 1 150 ? -13.255 2.109 23.241 1.00 96.25 150 LEU A O 1
ATOM 1155 N N . ALA A 1 151 ? -14.897 0.999 24.301 1.00 96.31 151 ALA A N 1
ATOM 1156 C CA . ALA A 1 151 ? -14.537 -0.313 23.764 1.00 96.31 151 ALA A CA 1
ATOM 1157 C C . ALA A 1 151 ? -14.713 -0.381 22.236 1.00 96.31 151 ALA A C 1
ATOM 1159 O O . ALA A 1 151 ? -13.806 -0.819 21.525 1.00 96.31 151 ALA A O 1
ATOM 1160 N N . VAL A 1 152 ? -15.847 0.107 21.720 1.00 97.62 152 VAL A N 1
ATOM 1161 C CA . VAL A 1 152 ? -16.115 0.179 20.274 1.00 97.62 152 VAL A CA 1
ATOM 1162 C C . VAL A 1 152 ? -15.147 1.142 19.589 1.00 97.62 152 VAL A C 1
ATOM 1164 O O . VAL A 1 152 ? -14.618 0.823 18.525 1.00 97.62 152 VAL A O 1
ATOM 1167 N N . GLY A 1 153 ? -14.865 2.291 20.209 1.00 96.81 153 GLY A N 1
ATOM 1168 C CA . GLY A 1 153 ? -13.893 3.260 19.709 1.00 96.81 153 GLY A CA 1
ATOM 1169 C C . GLY A 1 153 ? -12.487 2.672 19.606 1.00 96.81 153 GLY A C 1
ATOM 1170 O O . GLY A 1 153 ? -11.829 2.844 18.582 1.00 96.81 153 GLY A O 1
ATOM 1171 N N . LEU A 1 154 ? -12.044 1.922 20.621 1.00 97.00 154 LEU A N 1
ATOM 1172 C CA . LEU A 1 154 ? -10.754 1.231 20.602 1.00 97.00 154 LEU A CA 1
ATOM 1173 C C . LEU A 1 154 ? -10.701 0.173 19.494 1.00 97.00 154 LEU A C 1
ATOM 1175 O O . LEU A 1 154 ? -9.738 0.143 18.732 1.00 97.00 154 LEU A O 1
ATOM 1179 N N . TRP A 1 155 ? -11.740 -0.656 19.365 1.00 97.44 155 TRP A N 1
ATOM 1180 C CA . TRP A 1 155 ? -11.825 -1.657 18.299 1.00 97.44 155 TRP A CA 1
ATOM 1181 C C . TRP A 1 155 ? -11.753 -1.016 16.906 1.00 97.44 155 TRP A C 1
ATOM 1183 O O . TRP A 1 155 ? -10.946 -1.434 16.073 1.00 97.44 155 TRP A O 1
ATOM 1193 N N . ALA A 1 156 ? -12.533 0.043 16.671 1.00 96.88 156 ALA A N 1
ATOM 1194 C CA . ALA A 1 156 ? -12.538 0.765 15.404 1.00 96.88 156 ALA A CA 1
ATOM 1195 C C . ALA A 1 156 ? -11.182 1.430 15.114 1.00 96.88 156 ALA A C 1
ATOM 1197 O O . ALA A 1 156 ? -10.695 1.363 13.985 1.00 96.88 156 ALA A O 1
ATOM 1198 N N . ALA A 1 157 ? -10.539 2.026 16.123 1.00 96.31 157 ALA A N 1
ATOM 1199 C CA . ALA A 1 157 ? -9.220 2.637 15.982 1.00 96.31 157 ALA A CA 1
ATOM 1200 C C . ALA A 1 157 ? -8.133 1.601 15.654 1.00 96.31 157 ALA A C 1
ATOM 1202 O O . ALA A 1 157 ? -7.254 1.866 14.835 1.00 96.31 157 ALA A O 1
ATOM 1203 N N . VAL A 1 158 ? -8.179 0.413 16.262 1.00 96.12 158 VAL A N 1
ATOM 1204 C CA . VAL A 1 158 ? -7.244 -0.681 15.954 1.00 96.12 158 VAL A CA 1
ATOM 1205 C C . VAL A 1 158 ? -7.463 -1.189 14.531 1.00 96.12 158 VAL A C 1
ATOM 1207 O O . VAL A 1 158 ? -6.499 -1.309 13.777 1.00 96.12 158 VAL A O 1
ATOM 1210 N N . LEU A 1 159 ? -8.715 -1.428 14.135 1.00 95.81 159 LEU A N 1
ATOM 1211 C CA . LEU A 1 159 ? -9.041 -1.883 12.784 1.00 95.81 159 LEU A CA 1
ATOM 1212 C C . LEU A 1 159 ? -8.596 -0.865 11.723 1.00 95.81 159 LEU A C 1
ATOM 1214 O O . LEU A 1 159 ? -7.954 -1.233 10.743 1.00 95.81 159 LEU A O 1
ATOM 1218 N N . MET A 1 160 ? -8.889 0.419 11.942 1.00 94.94 160 MET A N 1
ATOM 1219 C CA . MET A 1 160 ? -8.489 1.495 11.036 1.00 94.94 160 MET A CA 1
ATOM 1220 C C . MET A 1 160 ? -6.966 1.602 10.922 1.00 94.94 160 MET A C 1
ATOM 1222 O O . MET A 1 160 ? -6.450 1.743 9.817 1.00 94.94 160 MET A O 1
ATOM 1226 N N . TYR A 1 161 ? -6.239 1.494 12.039 1.00 95.81 161 TYR A N 1
ATOM 1227 C CA . TYR A 1 161 ? -4.775 1.508 12.030 1.00 95.81 161 TYR A CA 1
ATOM 1228 C C . TYR A 1 161 ? -4.204 0.392 11.152 1.00 95.81 161 TYR A C 1
ATOM 1230 O O . TYR A 1 161 ? -3.367 0.660 10.293 1.00 95.81 161 TYR A O 1
ATOM 1238 N N . TRP A 1 162 ? -4.695 -0.839 11.332 1.00 95.25 162 TRP A N 1
ATOM 1239 C CA . TRP A 1 162 ? -4.257 -1.996 10.551 1.00 95.25 162 TRP A CA 1
ATOM 1240 C C . TRP A 1 162 ? -4.554 -1.853 9.057 1.00 95.25 162 TRP A C 1
ATOM 1242 O O . TRP A 1 162 ? -3.723 -2.195 8.225 1.00 95.25 162 TRP A O 1
ATOM 1252 N N . LEU A 1 163 ? -5.709 -1.303 8.694 1.00 93.31 163 LEU A N 1
ATOM 1253 C CA . LEU A 1 163 ? -6.025 -1.064 7.287 1.00 93.31 163 LEU A CA 1
ATOM 1254 C C . LEU A 1 163 ? -5.104 -0.003 6.673 1.00 93.31 163 LEU A C 1
ATOM 1256 O O . LEU A 1 163 ? -4.578 -0.190 5.578 1.00 93.31 163 LEU A O 1
ATOM 1260 N N . LEU A 1 164 ? -4.875 1.102 7.385 1.00 93.25 164 LEU A N 1
ATOM 1261 C CA . LEU A 1 164 ? -4.035 2.189 6.893 1.00 93.25 164 LEU A CA 1
ATOM 1262 C C . LEU A 1 164 ? -2.565 1.775 6.750 1.00 93.25 164 LEU A C 1
ATOM 1264 O O . LEU A 1 164 ? -1.946 2.123 5.743 1.00 93.25 164 LEU A O 1
ATOM 1268 N N . ILE A 1 165 ? -2.017 1.017 7.708 1.00 94.50 165 ILE A N 1
ATOM 1269 C CA . ILE A 1 165 ? -0.616 0.576 7.649 1.00 94.50 165 ILE A CA 1
ATOM 1270 C C . ILE A 1 165 ? -0.369 -0.384 6.479 1.00 94.50 165 ILE A C 1
ATOM 1272 O O . ILE A 1 165 ? 0.660 -0.268 5.819 1.00 94.50 165 ILE A O 1
ATOM 1276 N N . GLU A 1 166 ? -1.317 -1.269 6.158 1.00 93.56 166 GLU A N 1
ATOM 1277 C CA . GLU A 1 166 ? -1.188 -2.197 5.025 1.00 93.56 166 GLU A CA 1
ATOM 1278 C C . GLU A 1 166 ? -1.245 -1.469 3.676 1.00 93.56 166 GLU A C 1
ATOM 1280 O O . GLU A 1 166 ? -0.457 -1.747 2.770 1.00 93.56 166 GLU A O 1
ATOM 1285 N N . ILE A 1 167 ? -2.124 -0.473 3.538 1.00 92.69 167 ILE A N 1
ATOM 1286 C CA . ILE A 1 167 ? -2.201 0.340 2.314 1.00 92.69 167 ILE A CA 1
ATOM 1287 C C . ILE A 1 167 ? -0.944 1.197 2.165 1.00 92.69 167 ILE A C 1
ATOM 1289 O O . ILE A 1 167 ? -0.380 1.295 1.074 1.00 92.69 167 ILE A O 1
ATOM 1293 N N . TRP A 1 168 ? -0.477 1.789 3.266 1.00 94.00 168 TRP A N 1
ATOM 1294 C CA . TRP A 1 168 ? 0.787 2.515 3.293 1.00 94.00 168 TRP A CA 1
ATOM 1295 C C . TRP A 1 168 ? 1.950 1.623 2.846 1.00 94.00 168 TRP A C 1
ATOM 1297 O O . TRP A 1 168 ? 2.743 2.024 1.989 1.00 94.00 168 TRP A O 1
ATOM 1307 N N . TRP A 1 169 ? 2.024 0.404 3.385 1.00 93.50 169 TRP A N 1
ATOM 1308 C CA . TRP A 1 169 ? 3.056 -0.569 3.049 1.00 93.50 169 TRP A CA 1
ATOM 1309 C C . TRP A 1 169 ? 3.012 -0.959 1.570 1.00 93.50 169 TRP A C 1
ATOM 1311 O O . TRP A 1 169 ? 4.048 -0.963 0.902 1.00 93.50 169 TRP A O 1
ATOM 1321 N N . PHE A 1 170 ? 1.820 -1.215 1.028 1.00 91.88 170 PHE A N 1
ATOM 1322 C CA . PHE A 1 170 ? 1.631 -1.520 -0.388 1.00 91.88 170 PHE A CA 1
ATOM 1323 C C . PHE A 1 170 ? 2.173 -0.410 -1.302 1.00 91.88 170 PHE A C 1
ATOM 1325 O O . PHE A 1 170 ? 2.958 -0.689 -2.213 1.00 91.88 170 PHE A O 1
ATOM 1332 N N . GLU A 1 171 ? 1.821 0.851 -1.037 1.00 91.06 171 GLU A N 1
ATOM 1333 C CA . GLU A 1 171 ? 2.312 1.994 -1.819 1.00 91.06 171 GLU A CA 1
ATOM 1334 C C . GLU A 1 171 ? 3.828 2.191 -1.669 1.00 91.06 171 GLU A C 1
ATOM 1336 O O . GLU A 1 171 ? 4.523 2.487 -2.646 1.00 91.06 171 GLU A O 1
ATOM 1341 N N . ALA A 1 172 ? 4.376 1.967 -0.470 1.00 92.56 172 ALA A N 1
ATOM 1342 C CA . ALA A 1 172 ? 5.814 2.045 -0.226 1.00 92.56 172 ALA A CA 1
ATOM 1343 C C . ALA A 1 172 ? 6.592 0.981 -1.024 1.00 92.56 172 ALA A C 1
ATOM 1345 O O . ALA A 1 172 ? 7.580 1.301 -1.693 1.00 92.56 172 ALA A O 1
ATOM 1346 N N . VAL A 1 173 ? 6.126 -0.272 -1.017 1.00 94.06 173 VAL A N 1
ATOM 1347 C CA . VAL A 1 173 ? 6.728 -1.370 -1.791 1.00 94.06 173 VAL A CA 1
ATOM 1348 C C . VAL A 1 173 ? 6.620 -1.104 -3.292 1.00 94.06 173 VAL A C 1
ATOM 1350 O O . VAL A 1 173 ? 7.586 -1.310 -4.031 1.00 94.06 173 VAL A O 1
ATOM 1353 N N . ARG A 1 174 ? 5.478 -0.590 -3.756 1.00 91.75 174 ARG A N 1
ATOM 1354 C CA . ARG A 1 174 ? 5.285 -0.196 -5.156 1.00 91.75 174 ARG A CA 1
ATOM 1355 C C . ARG A 1 174 ? 6.269 0.897 -5.579 1.00 91.75 174 ARG A C 1
ATOM 1357 O O . ARG A 1 174 ? 6.920 0.761 -6.615 1.00 91.75 174 ARG A O 1
ATOM 1364 N N . ALA A 1 175 ? 6.440 1.941 -4.764 1.00 92.62 175 ALA A N 1
ATOM 1365 C CA . ALA A 1 175 ? 7.427 2.992 -5.012 1.00 92.62 175 ALA A CA 1
ATOM 1366 C C . ALA A 1 175 ? 8.850 2.420 -5.120 1.00 92.62 175 ALA A C 1
ATOM 1368 O O . ALA A 1 175 ? 9.570 2.739 -6.068 1.00 92.62 175 ALA A O 1
ATOM 1369 N N . ALA A 1 176 ? 9.236 1.543 -4.187 1.00 94.38 176 ALA A N 1
ATOM 1370 C CA . ALA A 1 176 ? 10.552 0.910 -4.173 1.00 94.38 176 ALA A CA 1
ATOM 1371 C C . ALA A 1 176 ? 10.798 0.050 -5.425 1.00 94.38 176 ALA A C 1
ATOM 1373 O O . ALA A 1 176 ? 11.863 0.141 -6.041 1.00 94.38 176 ALA A O 1
ATOM 1374 N N . ASN A 1 177 ? 9.802 -0.731 -5.853 1.00 94.62 177 ASN A N 1
ATOM 1375 C CA . ASN A 1 177 ? 9.887 -1.533 -7.074 1.00 94.62 177 ASN A CA 1
ATOM 1376 C C . ASN A 1 177 ? 10.048 -0.656 -8.323 1.00 94.62 177 ASN A C 1
ATOM 1378 O O . ASN A 1 177 ? 10.905 -0.938 -9.162 1.00 94.62 177 ASN A O 1
ATOM 1382 N N . ASN A 1 178 ? 9.303 0.447 -8.422 1.00 93.62 178 ASN A N 1
ATOM 1383 C CA . ASN A 1 178 ? 9.433 1.384 -9.540 1.00 93.62 178 ASN A CA 1
ATOM 1384 C C . ASN A 1 178 ? 10.813 2.058 -9.566 1.00 93.62 178 ASN A C 1
ATOM 1386 O O . ASN A 1 178 ? 11.432 2.147 -10.627 1.00 93.62 178 ASN A O 1
ATOM 1390 N N . MET A 1 179 ? 11.346 2.459 -8.404 1.00 94.38 179 MET A N 1
ATOM 1391 C CA . MET A 1 179 ? 12.706 3.005 -8.302 1.00 94.38 179 MET A CA 1
ATOM 1392 C C . MET A 1 179 ? 13.764 1.983 -8.734 1.00 94.38 179 MET A C 1
ATOM 1394 O O . MET A 1 179 ? 14.686 2.328 -9.470 1.00 94.38 179 MET A O 1
ATOM 1398 N N . ARG A 1 180 ? 13.621 0.715 -8.329 1.00 94.81 180 ARG A N 1
ATOM 1399 C CA . ARG A 1 180 ? 14.534 -0.368 -8.724 1.00 94.81 180 ARG A CA 1
ATOM 1400 C C . ARG A 1 180 ? 14.516 -0.612 -10.232 1.00 94.81 180 ARG A C 1
ATOM 1402 O O . ARG A 1 180 ? 15.578 -0.779 -10.835 1.00 94.81 180 ARG A O 1
ATOM 1409 N N . SER A 1 181 ? 13.330 -0.632 -10.836 1.00 93.81 181 SER A N 1
ATOM 1410 C CA . SER A 1 181 ? 13.156 -0.794 -12.284 1.00 93.81 181 SER A CA 1
ATOM 1411 C C . SER A 1 181 ? 13.813 0.353 -13.053 1.00 93.81 181 SER A C 1
ATOM 1413 O O . SER A 1 181 ? 14.557 0.109 -14.002 1.00 93.81 181 SER A O 1
ATOM 1415 N N . LEU A 1 182 ? 13.615 1.594 -12.596 1.00 92.44 182 LEU A N 1
ATOM 1416 C CA . LEU A 1 182 ? 14.260 2.778 -13.168 1.00 92.44 182 LEU A CA 1
ATOM 1417 C C . LEU A 1 182 ? 15.785 2.719 -13.058 1.00 92.44 182 LEU A C 1
ATOM 1419 O O . LEU A 1 182 ? 16.473 2.923 -14.052 1.00 92.44 182 LEU A O 1
ATOM 1423 N N . LEU A 1 183 ? 16.321 2.393 -11.881 1.00 93.44 183 LEU A N 1
ATOM 1424 C CA . LEU A 1 183 ? 17.767 2.269 -11.677 1.00 93.44 183 LEU A CA 1
ATOM 1425 C C . LEU A 1 183 ? 18.386 1.205 -12.584 1.00 93.44 183 LEU A C 1
ATOM 1427 O O . LEU A 1 183 ? 19.435 1.433 -13.181 1.00 93.44 183 LEU A O 1
ATOM 1431 N N . SER A 1 184 ? 17.718 0.061 -12.720 1.00 93.69 184 SER A N 1
ATOM 1432 C CA . SER A 1 184 ? 18.184 -1.031 -13.578 1.00 93.69 184 SER A CA 1
ATOM 1433 C C . SER A 1 184 ? 18.225 -0.595 -15.046 1.00 93.69 184 SER A C 1
ATOM 1435 O O . SER A 1 184 ? 19.191 -0.879 -15.751 1.00 93.69 184 SER A O 1
ATOM 1437 N N . HIS A 1 185 ? 17.218 0.166 -15.485 1.00 89.88 185 HIS A N 1
ATOM 1438 C CA . HIS A 1 185 ? 17.199 0.768 -16.814 1.00 89.88 185 HIS A CA 1
ATOM 1439 C C . HIS A 1 185 ? 18.345 1.771 -17.012 1.00 89.88 185 HIS A C 1
ATOM 1441 O O . HIS A 1 185 ? 19.014 1.739 -18.039 1.00 89.88 185 HIS A O 1
ATOM 1447 N N . MET A 1 186 ? 18.605 2.639 -16.028 1.00 89.25 186 MET A N 1
ATOM 1448 C CA . MET A 1 186 ? 19.692 3.624 -16.089 1.00 89.25 186 MET A CA 1
ATOM 1449 C C . MET A 1 186 ? 21.059 2.968 -16.256 1.00 89.25 186 MET A C 1
ATOM 1451 O O . MET A 1 186 ? 21.840 3.379 -17.113 1.00 89.25 186 MET A O 1
ATOM 1455 N N . VAL A 1 187 ? 21.333 1.935 -15.454 1.00 92.62 187 VAL A N 1
ATOM 1456 C CA . VAL A 1 187 ? 22.584 1.173 -15.531 1.00 92.62 187 VAL A CA 1
ATOM 1457 C C . VAL A 1 187 ? 22.730 0.534 -16.909 1.00 92.62 187 VAL A C 1
ATOM 1459 O O . VAL A 1 187 ? 23.790 0.648 -17.515 1.00 92.62 187 VAL A O 1
ATOM 1462 N N . TYR A 1 188 ? 21.657 -0.062 -17.434 1.00 92.56 188 TYR A N 1
ATOM 1463 C CA . TYR A 1 188 ? 21.663 -0.652 -18.771 1.00 92.56 188 TYR A CA 1
ATOM 1464 C C . TYR A 1 188 ? 21.987 0.385 -19.856 1.00 92.56 188 TYR A C 1
ATOM 1466 O O . TYR A 1 188 ? 22.891 0.169 -20.658 1.00 92.56 188 TYR A O 1
ATOM 1474 N N . THR A 1 189 ? 21.327 1.547 -19.835 1.00 88.50 189 THR A N 1
ATOM 1475 C CA . THR A 1 189 ? 21.583 2.622 -20.809 1.00 88.50 189 THR A CA 1
ATOM 1476 C C . THR A 1 189 ? 22.957 3.267 -20.686 1.00 88.50 189 THR A C 1
ATOM 1478 O O . THR A 1 189 ? 23.440 3.812 -21.664 1.00 88.50 189 THR A O 1
ATOM 1481 N N . ALA A 1 190 ? 23.574 3.239 -19.503 1.00 88.75 190 ALA A N 1
ATOM 1482 C CA . ALA A 1 190 ? 24.924 3.760 -19.299 1.00 88.75 190 ALA A CA 1
ATOM 1483 C C . ALA A 1 190 ? 26.017 2.759 -19.714 1.00 88.75 190 ALA A C 1
ATOM 1485 O O . ALA A 1 190 ? 27.168 3.153 -19.878 1.00 88.75 190 ALA A O 1
ATOM 1486 N N . SER A 1 191 ? 25.673 1.470 -19.818 1.00 92.50 191 SER A N 1
ATOM 1487 C CA . SER A 1 191 ? 26.600 0.392 -20.189 1.00 92.50 191 SER A CA 1
ATOM 1488 C C . SER A 1 191 ? 26.694 0.125 -21.694 1.00 92.50 191 SER A C 1
ATOM 1490 O O . SER A 1 191 ? 27.609 -0.578 -22.121 1.00 92.50 191 SER A O 1
ATOM 1492 N N . LEU A 1 192 ? 25.739 0.650 -22.465 1.00 83.69 192 LEU A N 1
ATOM 1493 C CA . LEU A 1 192 ? 25.700 0.620 -23.928 1.00 83.69 192 LEU A CA 1
ATOM 1494 C C . LEU A 1 192 ? 26.406 1.849 -24.506 1.00 83.69 192 LEU A C 1
ATOM 1496 O O . LEU A 1 192 ? 27.074 1.679 -25.548 1.00 83.69 192 LEU A O 1
#

Secondary structure (DSSP, 8-state):
---------------------S---GGGGGG-----PPPGGGS-HHHHHTTGGGHHHHHHHHHHS---GGGSPPPPGGGSHHHHHHHHHHHHHH---HHHHHHHHSHHHHHHHHHHHHHHHHHHHHHHHHHHHHHHHHHS---HHHHHHHHHHHHHHHHHHHHHHHHHHHHHHHHHHHHHHHHHHHHHHHH-

Organism: NCBI:txid73025

Foldseek 3Di:
DDDDDDDDDDPDPPDPPDDDPPDDDPVPPPPVCPDQQDELVPDDPVCVLVVVSCVSLVVCCVVVVHHDPVSDHDHDPLLDLVNLVVLQVVQCVVPVDLVSSLCSSLVVLVVVLVVLVVVLVVLVVVQVVLVVVLVVCVVPPDDVVVNVCSVVSNVVSVVVNVSSVVSSVVSVVSSVSSSVSNVVVVVVVVVD

InterPro domains:
  IPR036640 ABC transporter type 1, transmembrane domain superfamily [SSF90123] (99-190)

pLDDT: mean 83.72, std 17.3, range [39.09, 97.62]

Radius of gyration: 27.08 Å; chains: 1; bounding box: 72×59×63 Å

Sequence (192 aa):
AAHTARGHGAWGAGRAARAQPAGGSPLLSPLAAVPAVPPPEDMGPIGHFLFTFAFPTLYRGWRARALHHADLPPLPRLDTPPYLHAVFTRSWAQSPSVLATLVRGCWRPVAGSVLLLIPTTLVGWSHPVLLHRLLRFAQAPEEAWYGYTLAVGLWAAVLMYWLLIEIWWFEAVRAANNMRSLLSHMVYTASL